Protein AF-A0A8B9UG32-F1 (afdb_monomer_lite)

pLDDT: mean 72.45, std 22.85, range [27.0, 96.69]

Radius of gyration: 19.1 Å; chains: 1; bounding box: 69×40×48 Å

Organism: NCBI:txid75864

InterPro domains:
  IPR005122 Uracil-DNA glycosylase-like [PF03167] (44-196)
  IPR036895 Uracil-DNA glycosylase-like domain superfamily [G3DSA:3.40.470.10] (39-208)
  IPR036895 Uracil-DNA glycosylase-like domain superfamily [SSF52141] (39-199)
  IPR039134 Single-strand selective monofunctional uracil DNA glycosylase [PTHR13235] (43-199)

Secondary structure (DSSP, 8-state):
-----------PPPEEEEEE-SSSSS-----------------SSTT--HHHHHHTS---------SS--TTS----SS-----HHHHHHHHHHHHH-SSHHHHHHHEEEEES----EE-TTS-EE-GGGS-HHHHHHHHHHHHHHHHHHHHHHTEEEEEEESHHHHHHHHHHHHHTT---EEEEE----TT-SGGGSSTTGGGGS---TT-GGGG-

Sequence (217 aa):
MEPKGRETEAHGEPGVLMGCMGSALWHPHGAIKLGKPRHRAPRGVPFGETRHVREWLRVRGRVEKPQNEHPKRPVLGWECRRSEVSGARFWGLIRSLCPDPRGFFRHCFVHNHCPLLFLAPSGRNLAPAELPQNQRAPLLALCDRALVRVVELLGVGLVIGVGGYAQQRARKALGAAGLPVRVESIPHPSPRSARANRGDMGDWGVWEMGGAPHFLQ

Structure (mmCIF, N/CA/C/O backbone):
data_AF-A0A8B9UG32-F1
#
_entry.id   AF-A0A8B9UG32-F1
#
loop_
_atom_site.group_PDB
_atom_site.id
_atom_site.type_symbol
_atom_site.label_atom_id
_atom_site.label_alt_id
_atom_site.label_comp_id
_atom_site.label_asym_id
_atom_site.label_entity_id
_atom_site.label_seq_id
_atom_site.pdbx_PDB_ins_code
_atom_site.Cartn_x
_atom_site.Cartn_y
_atom_site.Cartn_z
_atom_site.occupancy
_atom_site.B_iso_or_equiv
_atom_site.auth_seq_id
_atom_site.auth_comp_id
_atom_site.auth_asym_id
_atom_site.auth_atom_id
_atom_site.pdbx_PDB_model_num
ATOM 1 N N . MET A 1 1 ? -52.510 -1.144 24.686 1.00 34.91 1 MET A N 1
ATOM 2 C CA . MET A 1 1 ? -51.130 -1.609 24.937 1.00 34.91 1 MET A CA 1
ATOM 3 C C . MET A 1 1 ? -50.493 -1.867 23.590 1.00 34.91 1 MET A C 1
ATOM 5 O O . MET A 1 1 ? -50.976 -2.739 22.884 1.00 34.91 1 MET A O 1
ATOM 9 N N . GLU A 1 2 ? -49.455 -1.117 23.237 1.00 31.12 2 GLU A N 1
ATOM 10 C CA . GLU A 1 2 ? -48.636 -1.383 22.050 1.00 31.12 2 GLU A CA 1
ATOM 11 C C . GLU A 1 2 ? -47.247 -1.846 22.510 1.00 31.12 2 GLU A C 1
ATOM 13 O O . GLU A 1 2 ? -46.706 -1.270 23.462 1.00 31.12 2 GLU A O 1
ATOM 18 N N . PRO A 1 3 ? -46.648 -2.872 21.884 1.00 38.38 3 PRO A N 1
ATOM 19 C CA . PRO A 1 3 ? -45.275 -3.249 22.174 1.00 38.38 3 PRO A CA 1
ATOM 20 C C . PRO A 1 3 ? -44.326 -2.245 21.510 1.00 38.38 3 PRO A C 1
ATOM 22 O O . PRO A 1 3 ? -44.224 -2.194 20.285 1.00 38.38 3 PRO A O 1
ATOM 25 N N . LYS A 1 4 ? -43.588 -1.463 22.308 1.00 34.88 4 LYS A N 1
ATOM 26 C CA . LYS A 1 4 ? -42.466 -0.673 21.781 1.00 34.88 4 LYS A CA 1
ATOM 27 C C . LYS A 1 4 ? -41.445 -1.620 21.152 1.00 34.88 4 LYS A C 1
ATOM 29 O O . LYS A 1 4 ? -40.851 -2.438 21.857 1.00 34.88 4 LYS A O 1
ATOM 34 N N . GLY A 1 5 ? -41.225 -1.490 19.845 1.00 31.73 5 GLY A N 1
ATOM 35 C CA . GLY A 1 5 ? -40.114 -2.15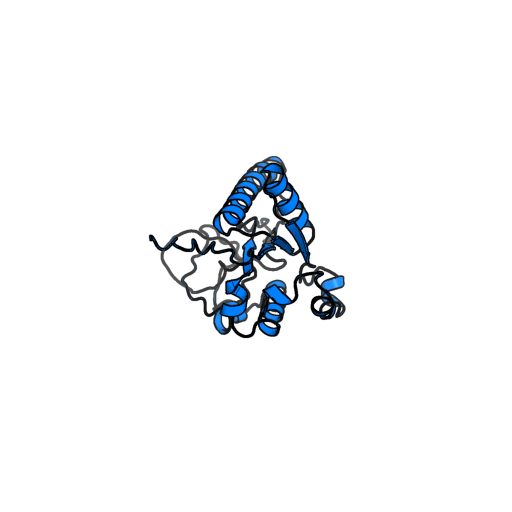4 19.176 1.00 31.73 5 GLY A CA 1
ATOM 36 C C . GLY A 1 5 ? -38.792 -1.714 19.804 1.00 31.73 5 GLY A C 1
ATOM 37 O O . GLY A 1 5 ? -38.577 -0.525 20.031 1.00 31.73 5 GLY A O 1
ATOM 38 N N . ARG A 1 6 ? -37.906 -2.670 20.100 1.00 33.62 6 ARG A N 1
ATOM 39 C CA . ARG A 1 6 ? -36.504 -2.346 20.370 1.00 33.62 6 ARG A CA 1
ATOM 40 C C . ARG A 1 6 ? -35.831 -2.071 19.036 1.00 33.62 6 ARG A C 1
ATOM 42 O O . ARG A 1 6 ? -35.598 -3.006 18.274 1.00 33.62 6 ARG A O 1
ATOM 49 N N . GLU A 1 7 ? -35.483 -0.817 18.788 1.00 31.05 7 GLU A N 1
ATOM 50 C CA . GLU A 1 7 ? -34.430 -0.503 17.830 1.00 31.05 7 GLU A CA 1
ATOM 51 C C . GLU A 1 7 ? -33.132 -1.106 18.375 1.00 31.05 7 GLU A C 1
ATOM 53 O O . GLU A 1 7 ? -32.575 -0.653 19.374 1.00 31.05 7 GLU A O 1
ATOM 58 N N . THR A 1 8 ? -32.685 -2.206 17.771 1.00 32.69 8 THR A N 1
ATOM 59 C CA . THR A 1 8 ? -31.365 -2.764 18.050 1.00 32.69 8 THR A CA 1
ATOM 60 C C . THR A 1 8 ? -30.342 -1.917 17.312 1.00 32.69 8 THR A C 1
ATOM 62 O O . THR A 1 8 ? -30.019 -2.209 16.159 1.00 32.69 8 THR A O 1
ATOM 65 N N . GLU A 1 9 ? -29.856 -0.857 17.960 1.00 31.95 9 GLU A N 1
ATOM 66 C CA . GLU A 1 9 ? -28.695 -0.118 17.470 1.00 31.95 9 GLU A CA 1
ATOM 67 C C . GLU A 1 9 ? -27.543 -1.102 17.241 1.00 31.95 9 GLU A C 1
ATOM 69 O O . GLU A 1 9 ? -27.035 -1.734 18.171 1.00 31.95 9 GLU A O 1
ATOM 74 N N . ALA A 1 10 ? -27.144 -1.256 15.980 1.00 34.69 10 ALA A N 1
ATOM 75 C CA . ALA A 1 10 ? -26.046 -2.123 15.591 1.00 34.69 10 ALA A CA 1
ATOM 76 C C . ALA A 1 10 ? -24.707 -1.424 15.870 1.00 34.69 10 ALA A C 1
ATOM 78 O O . ALA A 1 10 ? -23.974 -1.078 14.942 1.00 34.69 10 ALA A O 1
ATOM 79 N N . HIS A 1 11 ? -24.388 -1.236 17.156 1.00 38.22 11 HIS A N 1
ATOM 80 C CA . HIS A 1 11 ? -23.072 -0.811 17.649 1.00 38.22 11 HIS A CA 1
ATOM 81 C C . HIS A 1 11 ? -22.037 -1.923 17.424 1.00 38.22 11 HIS A C 1
ATOM 83 O O . HIS A 1 11 ? -21.533 -2.542 18.358 1.00 38.22 11 HIS A O 1
ATOM 89 N N . GLY A 1 12 ? -21.758 -2.222 16.155 1.00 45.34 12 GLY A N 1
ATOM 90 C CA . GLY A 1 12 ? -20.637 -3.061 15.761 1.00 45.34 12 GLY A CA 1
ATOM 91 C C . GLY A 1 12 ? -19.331 -2.358 16.114 1.00 45.34 12 GLY A C 1
ATOM 92 O O . GLY A 1 12 ? -19.184 -1.163 15.855 1.00 45.34 12 GLY A O 1
ATOM 93 N N . GLU A 1 13 ? -18.392 -3.088 16.715 1.00 53.69 13 GLU A N 1
ATOM 94 C CA . GLU A 1 13 ? -17.122 -2.501 17.140 1.00 53.69 13 GLU A CA 1
ATOM 95 C C . GLU A 1 13 ? -16.383 -1.845 15.960 1.00 53.69 13 GLU A C 1
ATOM 97 O O . GLU A 1 13 ? -16.290 -2.445 14.881 1.00 53.69 13 GLU A O 1
ATOM 102 N N . PRO A 1 14 ? -15.850 -0.622 16.142 1.00 58.31 14 PRO A N 1
ATOM 103 C CA . PRO A 1 14 ? -15.300 0.165 15.050 1.00 58.31 14 PRO A CA 1
ATOM 104 C C . PRO A 1 14 ? -14.097 -0.536 14.419 1.00 58.31 14 PRO A C 1
ATOM 106 O O . PRO A 1 14 ? -13.119 -0.859 15.094 1.00 58.31 14 PRO A O 1
ATOM 109 N N . GLY A 1 15 ? -14.156 -0.729 13.101 1.00 68.94 15 GLY A N 1
ATOM 110 C CA . GLY A 1 15 ? -13.117 -1.444 12.366 1.00 68.94 15 GLY A CA 1
ATOM 111 C C . GLY A 1 15 ? -11.745 -0.758 12.407 1.00 68.94 15 GLY A C 1
ATOM 112 O O . GLY A 1 15 ? -11.609 0.429 12.724 1.00 68.94 15 GLY A O 1
ATOM 113 N N . VAL A 1 16 ? -10.721 -1.518 12.020 1.00 77.75 16 VAL A N 1
ATOM 114 C CA . VAL A 1 16 ? -9.312 -1.111 12.008 1.00 77.75 16 VAL A CA 1
ATOM 115 C C . VAL A 1 16 ? -8.760 -1.141 10.582 1.00 77.75 16 VAL A C 1
ATOM 117 O O . VAL A 1 16 ? -8.685 -2.195 9.951 1.00 77.75 16 VAL A O 1
ATOM 120 N N . LEU A 1 17 ? -8.296 -0.003 10.067 1.00 72.19 17 LEU A N 1
ATOM 121 C CA . LEU A 1 17 ? -7.646 0.079 8.755 1.00 72.19 17 LEU A CA 1
ATOM 122 C C . LEU A 1 17 ? -6.119 0.129 8.897 1.00 72.19 17 LEU A C 1
ATOM 124 O O . LEU A 1 17 ? -5.542 1.162 9.238 1.00 72.19 17 LEU A O 1
ATOM 128 N N . MET A 1 18 ? -5.439 -0.968 8.575 1.00 68.25 18 MET A N 1
ATOM 129 C CA . MET A 1 18 ? -3.977 -1.022 8.515 1.00 68.25 18 MET A CA 1
ATOM 130 C C . MET A 1 18 ? -3.485 -0.473 7.166 1.00 68.25 18 MET A C 1
ATOM 132 O O . MET A 1 18 ? -3.623 -1.106 6.116 1.00 68.25 18 MET A O 1
ATOM 136 N N . GLY A 1 19 ? -2.920 0.733 7.184 1.00 59.28 19 GLY A N 1
ATOM 137 C CA . GLY A 1 19 ? -2.483 1.466 5.997 1.00 59.28 19 GLY A CA 1
ATOM 138 C C . GLY A 1 19 ? -0.967 1.446 5.806 1.00 59.28 19 GLY A C 1
ATOM 139 O O . GLY A 1 19 ? -0.229 1.941 6.656 1.00 59.28 19 GLY A O 1
ATOM 140 N N . CYS A 1 20 ? -0.483 0.961 4.661 1.00 47.97 20 CYS A N 1
ATOM 141 C CA . CYS A 1 20 ? 0.892 1.203 4.210 1.00 47.97 20 CYS A CA 1
ATOM 142 C C . CYS A 1 20 ? 0.945 2.388 3.234 1.00 47.97 20 CYS A C 1
ATOM 144 O O . CYS A 1 20 ? -0.037 2.722 2.564 1.00 47.97 20 CYS A O 1
ATOM 146 N N . MET A 1 21 ? 2.099 3.050 3.158 1.00 41.28 21 MET A N 1
ATOM 147 C CA . MET A 1 21 ? 2.289 4.254 2.353 1.00 41.28 21 MET A CA 1
ATOM 148 C C . MET A 1 21 ? 3.627 4.188 1.610 1.00 41.28 21 MET A C 1
ATOM 150 O O . MET A 1 21 ? 4.695 4.110 2.218 1.00 41.28 21 MET A O 1
ATOM 154 N N . GLY A 1 22 ? 3.546 4.203 0.279 1.00 39.41 22 GLY A N 1
ATOM 155 C CA . GLY A 1 22 ? 4.587 3.701 -0.609 1.00 39.41 22 GLY A CA 1
ATOM 156 C C . GLY A 1 22 ? 4.426 2.198 -0.846 1.00 39.41 22 GLY A C 1
ATOM 157 O O . GLY A 1 22 ? 3.803 1.492 -0.054 1.00 39.41 22 GLY A O 1
ATOM 158 N N . SER A 1 23 ? 4.997 1.714 -1.951 1.00 35.47 23 SER A N 1
ATOM 159 C CA . SER A 1 23 ? 5.148 0.281 -2.225 1.00 35.47 23 SER A CA 1
ATOM 160 C C . SER A 1 23 ? 5.715 -0.421 -0.989 1.00 35.47 23 SER A C 1
ATOM 162 O O . SER A 1 23 ? 6.810 -0.031 -0.561 1.00 35.47 23 SER A O 1
ATOM 164 N N . ALA A 1 24 ? 4.996 -1.419 -0.451 1.00 32.84 24 ALA A N 1
ATOM 165 C CA . ALA A 1 24 ? 5.437 -2.246 0.675 1.00 32.84 24 ALA A CA 1
ATOM 166 C C . ALA A 1 24 ? 6.927 -2.558 0.511 1.00 32.84 24 ALA A C 1
ATOM 168 O O . ALA A 1 24 ? 7.338 -3.030 -0.550 1.00 32.84 24 ALA A O 1
ATOM 169 N N . LEU A 1 25 ? 7.750 -2.131 1.478 1.00 30.61 25 LEU A N 1
ATOM 170 C CA . LEU A 1 25 ? 9.175 -1.950 1.211 1.00 30.61 25 LEU A CA 1
ATOM 171 C C . LEU A 1 25 ? 9.814 -3.240 0.693 1.00 30.61 25 LEU A C 1
ATOM 173 O O . LEU A 1 25 ? 9.949 -4.198 1.446 1.00 30.61 25 LEU A O 1
ATOM 177 N N . TRP A 1 26 ? 10.310 -3.127 -0.541 1.00 34.41 26 TRP A N 1
ATOM 178 C CA . TRP A 1 26 ? 11.058 -4.078 -1.364 1.00 34.41 26 TRP A CA 1
ATOM 179 C C . TRP A 1 26 ? 10.302 -4.674 -2.549 1.00 34.41 26 TRP A C 1
ATOM 181 O O . TRP A 1 26 ? 9.205 -5.201 -2.465 1.00 34.41 26 TRP A O 1
ATOM 191 N N . HIS A 1 27 ? 11.044 -4.678 -3.657 1.00 30.06 27 HIS A N 1
ATOM 192 C CA . HIS A 1 27 ? 10.704 -5.299 -4.926 1.00 30.06 27 HIS A CA 1
ATOM 193 C C . HIS A 1 27 ? 9.505 -4.675 -5.675 1.00 30.06 27 HIS A C 1
ATOM 195 O O . HIS A 1 27 ? 8.783 -3.840 -5.139 1.00 30.06 27 HIS A O 1
ATOM 201 N N . PRO A 1 28 ? 9.425 -4.904 -6.997 1.00 29.05 28 PRO A N 1
ATOM 202 C CA . PRO A 1 28 ? 8.651 -4.071 -7.915 1.00 29.05 28 PRO A CA 1
ATOM 203 C C . PRO A 1 28 ? 7.366 -4.795 -8.358 1.00 29.05 28 PRO A C 1
ATOM 205 O O . PRO A 1 28 ? 6.854 -5.650 -7.642 1.00 29.05 28 PRO A O 1
ATOM 208 N N . HIS A 1 29 ? 6.885 -4.512 -9.576 1.00 44.00 29 HIS A N 1
ATOM 209 C CA . HIS A 1 29 ? 5.813 -5.251 -10.258 1.00 44.00 29 HIS A CA 1
ATOM 210 C C . HIS A 1 29 ? 4.368 -4.943 -9.795 1.00 44.00 29 HIS A C 1
ATOM 212 O O . HIS A 1 29 ? 3.507 -5.821 -9.889 1.00 44.00 29 HIS A O 1
ATOM 218 N N . GLY A 1 30 ? 4.101 -3.718 -9.322 1.00 31.19 30 GLY A N 1
ATOM 219 C CA . GLY A 1 30 ? 2.765 -3.225 -8.955 1.00 31.19 30 GLY A CA 1
ATOM 220 C C . GLY A 1 30 ? 2.242 -2.156 -9.920 1.00 31.19 30 GLY A C 1
ATOM 221 O O . GLY A 1 30 ? 2.571 -0.983 -9.782 1.00 31.19 30 GLY A O 1
ATOM 222 N N . ALA A 1 31 ? 1.432 -2.563 -10.897 1.00 29.89 31 ALA A N 1
ATOM 223 C CA . ALA A 1 31 ? 0.644 -1.680 -11.758 1.00 29.89 31 ALA A CA 1
ATOM 224 C C . ALA A 1 31 ? -0.563 -2.468 -12.294 1.00 29.89 31 ALA A C 1
ATOM 226 O O . ALA A 1 31 ? -0.400 -3.615 -12.707 1.00 29.89 31 ALA A O 1
ATOM 227 N N . ILE A 1 32 ? -1.758 -1.873 -12.280 1.00 28.47 32 ILE A N 1
ATOM 228 C CA . ILE A 1 32 ? -3.015 -2.519 -12.695 1.00 28.47 32 ILE A CA 1
ATOM 229 C C . ILE A 1 32 ? -3.591 -1.755 -13.894 1.00 28.47 32 ILE A C 1
ATOM 231 O O . ILE A 1 32 ? -3.825 -0.552 -13.794 1.00 28.47 32 ILE A O 1
ATOM 235 N N . LYS A 1 33 ? -3.831 -2.443 -15.019 1.00 30.70 33 LYS A N 1
ATOM 236 C CA . LYS A 1 33 ? -4.607 -1.940 -16.168 1.00 30.70 33 LYS A CA 1
ATOM 237 C C . LYS A 1 33 ? -5.120 -3.119 -17.012 1.00 30.70 33 LYS A C 1
ATOM 239 O O . LYS A 1 33 ? -4.412 -4.113 -17.131 1.00 30.70 33 LYS A O 1
ATOM 244 N N . LEU A 1 34 ? -6.319 -2.991 -17.588 1.00 31.30 34 LEU A N 1
ATOM 245 C CA . LEU A 1 34 ? -7.009 -4.072 -18.309 1.00 31.30 34 LEU A CA 1
ATOM 246 C C . LEU A 1 34 ? -6.381 -4.402 -19.683 1.00 31.30 34 LEU A C 1
ATOM 248 O O . LEU A 1 34 ? -6.085 -3.484 -20.449 1.00 31.30 34 LEU A O 1
ATOM 252 N N . GLY A 1 35 ? -6.250 -5.694 -20.034 1.00 27.00 35 GLY A N 1
ATOM 253 C CA . GLY A 1 35 ? -5.778 -6.157 -21.356 1.00 27.00 35 GLY A CA 1
ATOM 254 C C . GLY A 1 35 ? -5.496 -7.674 -21.473 1.00 27.00 35 GLY A C 1
ATOM 255 O O . GLY A 1 35 ? -4.812 -8.255 -20.635 1.00 27.00 35 GLY A O 1
ATOM 256 N N . LYS A 1 36 ? -6.007 -8.348 -22.524 1.00 28.12 36 LYS A N 1
ATOM 257 C CA . LYS A 1 36 ? -5.906 -9.823 -22.738 1.00 28.12 36 LYS A CA 1
ATOM 258 C C . LYS A 1 36 ? -4.439 -10.346 -22.916 1.00 28.12 36 LYS A C 1
ATOM 260 O O . LYS A 1 36 ? -3.506 -9.558 -22.967 1.00 28.12 36 LYS A O 1
ATOM 265 N N . PRO A 1 37 ? -4.232 -11.683 -22.974 1.00 44.62 37 PRO A N 1
ATOM 266 C CA . PRO A 1 37 ? -3.550 -12.546 -21.989 1.00 44.62 37 PRO A CA 1
ATOM 267 C C . PRO A 1 37 ? -2.000 -12.622 -22.167 1.00 44.62 37 PRO A C 1
ATOM 269 O O . PRO A 1 37 ? -1.465 -12.029 -23.089 1.00 44.62 37 PRO A O 1
ATOM 272 N N . ARG A 1 38 ? -1.170 -13.328 -21.375 1.00 34.00 38 ARG A N 1
ATOM 273 C CA . ARG A 1 38 ? -1.311 -14.504 -20.472 1.00 34.00 38 ARG A CA 1
ATOM 274 C C . ARG A 1 38 ? -0.502 -14.302 -19.156 1.00 34.00 38 ARG A C 1
ATOM 276 O O . ARG A 1 38 ? -0.015 -13.207 -18.910 1.00 34.00 38 ARG A O 1
ATOM 283 N N . HIS A 1 39 ? -0.313 -15.383 -18.384 1.00 34.94 39 HIS A N 1
ATOM 284 C CA . HIS A 1 39 ? 0.455 -15.497 -17.122 1.00 34.94 39 HIS A CA 1
ATOM 285 C C . HIS A 1 39 ? -0.262 -14.941 -15.874 1.00 34.94 39 HIS A C 1
ATOM 287 O O . HIS A 1 39 ? -1.185 -14.134 -15.981 1.00 34.94 39 HIS A O 1
ATOM 293 N N . ARG A 1 40 ? 0.012 -15.519 -14.693 1.00 43.47 40 ARG A N 1
ATOM 294 C CA . ARG A 1 40 ? -0.935 -15.513 -13.548 1.00 43.47 40 ARG A CA 1
ATOM 295 C C . ARG A 1 40 ? -0.278 -15.017 -12.245 1.00 43.47 40 ARG A C 1
ATOM 297 O O . ARG A 1 40 ? 0.672 -15.663 -11.824 1.00 43.47 40 ARG A O 1
ATOM 304 N N . ALA A 1 41 ? -0.796 -13.993 -11.535 1.00 40.59 41 ALA A N 1
ATOM 305 C CA . ALA A 1 41 ? -0.163 -13.437 -10.309 1.00 40.59 41 ALA A CA 1
ATOM 306 C C . ALA A 1 41 ? -1.097 -12.987 -9.149 1.00 40.59 41 ALA A C 1
ATOM 308 O O . ALA A 1 41 ? -2.277 -12.746 -9.388 1.00 40.59 41 ALA A O 1
ATOM 309 N N . PRO A 1 42 ? -0.540 -12.745 -7.934 1.00 44.34 42 PRO A N 1
ATOM 310 C CA . PRO A 1 42 ? -1.147 -11.982 -6.838 1.00 44.34 42 PRO A CA 1
ATOM 311 C C . PRO A 1 42 ? -0.370 -10.684 -6.511 1.00 44.34 42 PRO A C 1
ATOM 313 O O . PRO A 1 42 ? 0.394 -10.634 -5.555 1.00 44.34 42 PRO A O 1
ATOM 316 N N . ARG A 1 43 ? -0.536 -9.600 -7.278 1.00 55.72 43 ARG A N 1
ATOM 317 C CA . ARG A 1 43 ? 0.094 -8.293 -6.946 1.00 55.72 43 ARG A CA 1
ATOM 318 C C . ARG A 1 43 ? -0.868 -7.102 -6.942 1.00 55.72 43 ARG A C 1
ATOM 320 O O . ARG A 1 43 ? -0.480 -5.975 -7.214 1.00 55.72 43 ARG A O 1
ATOM 327 N N . GLY A 1 44 ? -2.127 -7.379 -6.598 1.00 64.44 44 GLY A N 1
ATOM 328 C CA . GLY A 1 44 ? -3.126 -6.369 -6.223 1.00 64.44 44 GLY A CA 1
ATOM 329 C C . GLY A 1 44 ? -3.457 -6.340 -4.721 1.00 64.44 44 GLY A C 1
ATOM 330 O O . GLY A 1 44 ? -4.200 -5.472 -4.286 1.00 64.44 44 GLY A O 1
ATOM 331 N N . VAL A 1 45 ? -2.921 -7.276 -3.925 1.00 82.19 45 VAL A N 1
ATOM 332 C CA . VAL A 1 45 ? -3.108 -7.330 -2.462 1.00 82.19 45 VAL A CA 1
ATOM 333 C C . VAL A 1 45 ? -1.970 -6.544 -1.786 1.00 82.19 45 VAL A C 1
ATOM 335 O O . VAL A 1 45 ? -0.824 -6.771 -2.175 1.00 82.19 45 VAL A O 1
ATOM 338 N N . PRO A 1 46 ? -2.231 -5.662 -0.795 1.00 85.12 46 PRO A N 1
ATOM 339 C CA . PRO A 1 46 ? -1.259 -4.691 -0.274 1.00 85.12 46 PRO A CA 1
ATOM 340 C C . PRO A 1 46 ? 0.138 -5.229 0.069 1.00 85.12 46 PRO A C 1
ATOM 342 O O . PRO A 1 46 ? 1.103 -4.896 -0.614 1.00 85.12 46 PRO A O 1
ATOM 345 N N . PHE A 1 47 ? 0.246 -6.097 1.078 1.00 84.62 47 PHE A N 1
ATOM 346 C CA . PHE A 1 47 ? 1.490 -6.776 1.472 1.00 84.62 47 PHE A CA 1
ATOM 347 C C . PHE A 1 47 ? 1.669 -8.100 0.701 1.00 84.62 47 PHE A C 1
ATOM 349 O O . PHE A 1 47 ? 1.894 -9.154 1.286 1.00 84.62 47 PHE A O 1
ATOM 356 N N . GLY A 1 48 ? 1.440 -8.073 -0.615 1.00 86.06 48 GLY A N 1
ATOM 357 C CA . GLY A 1 48 ? 1.123 -9.232 -1.464 1.00 86.06 48 GLY A CA 1
ATOM 358 C C . GLY A 1 48 ? 2.237 -10.257 -1.717 1.00 86.06 48 GLY A C 1
ATOM 359 O O . GLY A 1 48 ? 2.604 -10.497 -2.866 1.00 86.06 48 GLY A O 1
ATOM 360 N N . GLU A 1 49 ? 2.749 -10.907 -0.673 1.00 87.25 49 GLU A N 1
ATOM 361 C CA . GLU A 1 49 ? 3.654 -12.049 -0.801 1.00 87.25 49 GLU A CA 1
ATOM 362 C C . GLU A 1 49 ? 2.914 -13.278 -1.366 1.00 87.25 49 GLU A C 1
ATOM 364 O O . GLU A 1 49 ? 1.880 -13.711 -0.852 1.00 87.25 49 GLU A O 1
ATOM 369 N N . THR A 1 50 ? 3.458 -13.840 -2.449 1.00 84.31 50 THR A N 1
ATOM 370 C CA . THR A 1 50 ? 2.822 -14.867 -3.285 1.00 84.31 50 THR A CA 1
ATOM 371 C C . THR A 1 50 ? 2.284 -16.068 -2.503 1.00 84.31 50 THR 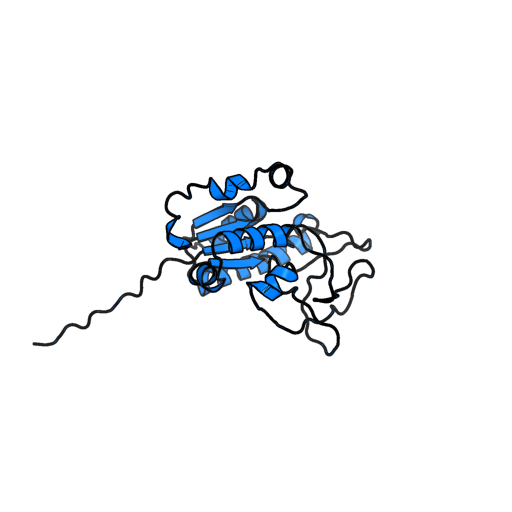A C 1
ATOM 373 O O . THR A 1 50 ? 1.185 -16.537 -2.805 1.00 84.31 50 THR A O 1
ATOM 376 N N . ARG A 1 51 ? 3.025 -16.590 -1.522 1.00 87.00 51 ARG A N 1
ATOM 377 C CA . ARG A 1 51 ? 2.633 -17.767 -0.740 1.00 87.00 51 ARG A CA 1
ATOM 378 C C . ARG A 1 51 ? 1.466 -17.452 0.193 1.00 87.00 51 ARG A C 1
ATOM 380 O O . ARG A 1 51 ? 0.446 -18.137 0.119 1.00 87.00 51 ARG A O 1
ATOM 387 N N . HIS A 1 52 ? 1.565 -16.403 1.010 1.00 90.12 52 HIS A N 1
ATOM 388 C CA . HIS A 1 52 ? 0.489 -16.015 1.931 1.00 90.12 52 HIS A CA 1
ATOM 389 C C . HIS A 1 52 ? -0.803 -15.654 1.193 1.00 90.12 52 HIS A C 1
ATOM 391 O O . HIS A 1 52 ? -1.880 -16.087 1.612 1.00 90.12 52 HIS A O 1
ATOM 397 N N . VAL A 1 53 ? -0.715 -14.957 0.052 1.00 88.38 53 VAL A N 1
ATOM 398 C CA . VAL A 1 53 ? -1.912 -14.648 -0.749 1.00 88.38 53 VAL A CA 1
ATOM 399 C C . VAL A 1 53 ? -2.549 -15.913 -1.350 1.00 88.38 53 VAL A C 1
ATOM 401 O O . VAL A 1 53 ? -3.774 -15.993 -1.439 1.00 88.38 53 VAL A O 1
ATOM 404 N N . ARG A 1 54 ? -1.751 -16.934 -1.705 1.00 86.88 54 ARG A N 1
ATOM 405 C CA . ARG A 1 54 ? -2.244 -18.208 -2.269 1.00 86.88 54 ARG A CA 1
ATOM 406 C C . ARG A 1 54 ? -2.892 -19.125 -1.239 1.00 86.88 54 ARG A C 1
ATOM 408 O O . ARG A 1 54 ? -3.945 -19.702 -1.501 1.00 86.88 54 ARG A O 1
ATOM 415 N N . GLU A 1 55 ? -2.180 -19.353 -0.141 1.00 91.81 55 GLU A N 1
ATOM 416 C CA . GLU A 1 55 ? -2.408 -20.475 0.778 1.00 91.81 55 GLU A CA 1
ATOM 417 C C . GLU A 1 55 ? -3.235 -20.059 1.994 1.00 91.81 55 GLU A C 1
ATOM 419 O O . GLU A 1 55 ? -4.089 -20.827 2.434 1.00 91.81 55 GLU A O 1
ATOM 424 N N . TRP A 1 56 ? -3.023 -18.838 2.496 1.00 93.50 56 TRP A N 1
ATOM 425 C CA . TRP A 1 56 ? -3.721 -18.325 3.672 1.00 93.50 56 TRP A CA 1
ATOM 426 C C . TRP A 1 56 ? -4.908 -17.436 3.286 1.00 93.50 56 TRP A C 1
ATOM 428 O O . TRP A 1 56 ? -6.040 -17.809 3.570 1.00 93.50 56 TRP A O 1
ATOM 438 N N . LEU A 1 57 ? -4.692 -16.347 2.532 1.00 89.62 57 LEU A N 1
ATOM 439 C CA . LEU A 1 57 ? -5.790 -15.484 2.051 1.00 89.62 57 LEU A CA 1
ATOM 440 C C . LEU A 1 57 ? -6.709 -16.176 1.028 1.00 89.62 57 LEU A C 1
ATOM 442 O O . LEU A 1 57 ? -7.822 -15.715 0.794 1.00 89.62 57 LEU A O 1
ATOM 446 N N . ARG A 1 58 ? -6.229 -17.244 0.373 1.00 91.06 58 ARG A N 1
ATOM 447 C CA . ARG A 1 58 ? -6.926 -18.020 -0.677 1.00 91.06 58 ARG A CA 1
ATOM 448 C C . ARG A 1 58 ? -7.407 -17.207 -1.891 1.00 91.06 58 ARG A C 1
ATOM 450 O O . ARG A 1 58 ? -8.110 -17.748 -2.746 1.00 91.06 58 ARG A O 1
ATOM 457 N N . VAL A 1 59 ? -6.984 -15.948 -2.019 1.00 86.44 59 VAL A N 1
ATOM 458 C CA . VAL A 1 59 ? -7.313 -15.065 -3.143 1.00 86.44 59 VAL A CA 1
ATOM 459 C C . VAL A 1 59 ? -6.773 -15.665 -4.439 1.00 86.44 59 VAL A C 1
ATOM 461 O O . VAL A 1 59 ? -5.618 -16.082 -4.528 1.00 86.44 59 VAL A O 1
ATOM 464 N N . ARG A 1 60 ? -7.607 -15.689 -5.479 1.00 79.69 60 ARG A N 1
ATOM 465 C CA . ARG A 1 60 ? -7.233 -16.115 -6.832 1.00 79.69 60 ARG A CA 1
ATOM 466 C C . ARG A 1 60 ? -7.773 -15.110 -7.835 1.00 79.69 60 ARG A C 1
ATOM 468 O O . ARG A 1 60 ? -8.852 -14.563 -7.651 1.00 79.69 60 ARG A O 1
ATOM 475 N N . GLY A 1 61 ? -7.018 -14.871 -8.899 1.00 76.12 61 GLY A N 1
ATOM 476 C CA . GLY A 1 61 ? -7.385 -13.889 -9.907 1.00 76.12 61 GLY A CA 1
ATOM 477 C C . GLY A 1 61 ? -6.435 -13.891 -11.095 1.00 76.12 61 GLY A C 1
ATOM 478 O O . GLY A 1 61 ? -5.403 -14.573 -11.102 1.00 76.12 61 GLY A O 1
ATOM 479 N N . ARG A 1 62 ? -6.813 -13.114 -12.106 1.00 73.00 62 ARG A N 1
ATOM 480 C CA . ARG A 1 62 ? -5.975 -12.785 -13.255 1.00 73.00 62 ARG A CA 1
ATOM 481 C C . ARG A 1 62 ? -5.254 -11.469 -12.968 1.00 73.00 62 ARG A C 1
ATOM 483 O O . ARG A 1 62 ? -5.851 -10.545 -12.431 1.00 73.00 62 ARG A O 1
ATOM 490 N N . VAL A 1 63 ? -3.978 -11.400 -13.330 1.00 75.94 63 VAL A N 1
ATOM 491 C CA . VAL A 1 63 ? -3.183 -10.167 -13.328 1.00 75.94 63 VAL A CA 1
ATOM 492 C C . VAL A 1 63 ? -2.659 -9.969 -14.739 1.00 75.94 63 VAL A C 1
ATOM 494 O O . VAL A 1 63 ? -2.446 -10.932 -15.474 1.00 75.94 63 VAL A O 1
ATOM 497 N N . GLU A 1 64 ? -2.517 -8.711 -15.118 1.00 75.12 64 GLU A N 1
ATOM 498 C CA . GLU A 1 64 ? -2.154 -8.266 -16.456 1.00 75.12 64 GLU A CA 1
ATOM 499 C C . GLU A 1 64 ? -0.845 -7.476 -16.378 1.00 75.12 64 GLU A C 1
ATOM 501 O O . GLU A 1 64 ? -0.458 -6.997 -15.307 1.00 75.12 64 GLU A O 1
ATOM 506 N N . LYS A 1 65 ? -0.122 -7.384 -17.496 1.00 79.06 65 LYS A N 1
ATOM 507 C CA . LYS A 1 65 ? 1.122 -6.614 -17.548 1.00 79.06 65 LYS A CA 1
ATOM 508 C C . LYS A 1 65 ? 0.826 -5.127 -17.765 1.00 79.06 65 LYS A C 1
ATOM 510 O O . LYS A 1 65 ? -0.100 -4.803 -18.509 1.00 79.06 65 LYS A O 1
ATOM 515 N N . PRO A 1 66 ? 1.620 -4.209 -17.183 1.00 82.50 66 PRO A N 1
ATOM 516 C CA . PRO A 1 66 ? 1.600 -2.818 -17.605 1.00 82.50 66 PRO A CA 1
ATOM 517 C C . PRO A 1 66 ? 2.015 -2.718 -19.076 1.00 82.50 66 PRO A C 1
ATOM 519 O O . PRO A 1 66 ? 2.876 -3.465 -19.535 1.00 82.50 66 PRO A O 1
ATOM 522 N N . GLN A 1 67 ? 1.444 -1.745 -19.786 1.00 84.44 67 GLN A N 1
ATOM 523 C CA . GLN A 1 67 ? 1.761 -1.450 -21.189 1.00 84.44 67 GLN A CA 1
ATOM 524 C C . GLN A 1 67 ? 3.271 -1.266 -21.427 1.00 84.44 67 GLN A C 1
ATOM 526 O O . GLN A 1 67 ? 3.796 -1.744 -22.425 1.00 84.44 67 GLN A O 1
ATOM 531 N N . ASN A 1 68 ? 3.960 -0.625 -20.476 1.00 84.56 68 ASN A N 1
ATOM 532 C CA . ASN A 1 68 ? 5.407 -0.441 -20.480 1.00 84.56 68 ASN A CA 1
ATOM 533 C C . ASN A 1 68 ? 6.009 -1.188 -19.280 1.00 84.56 68 ASN A C 1
ATOM 535 O O . ASN A 1 68 ? 5.867 -0.758 -18.134 1.00 84.56 68 ASN A O 1
ATOM 539 N N . GLU A 1 69 ? 6.677 -2.313 -19.536 1.00 85.88 69 GLU A N 1
ATOM 540 C CA . GLU A 1 69 ? 7.312 -3.151 -18.515 1.00 85.88 69 GLU A CA 1
ATOM 541 C C . GLU A 1 69 ? 8.839 -2.977 -18.546 1.00 85.88 69 GLU A C 1
ATOM 543 O O . GLU A 1 69 ? 9.484 -3.228 -19.561 1.00 85.88 69 GLU A O 1
ATOM 548 N N . HIS A 1 70 ? 9.448 -2.552 -17.432 1.00 86.50 70 HIS A N 1
ATOM 549 C CA . HIS A 1 70 ? 10.907 -2.382 -17.369 1.00 86.50 70 HIS A CA 1
ATOM 550 C C . HIS A 1 70 ? 11.618 -3.755 -17.300 1.00 86.50 70 HIS A C 1
ATOM 552 O O . HIS A 1 70 ? 11.264 -4.556 -16.430 1.00 86.50 70 HIS A O 1
ATOM 558 N N . PRO A 1 71 ? 12.647 -4.050 -18.126 1.00 87.81 71 PRO A N 1
ATOM 559 C CA . PRO A 1 71 ? 13.216 -5.402 -18.244 1.00 87.81 71 PRO A CA 1
ATOM 560 C C . PRO A 1 71 ? 13.778 -6.022 -16.955 1.00 87.81 71 PRO A C 1
ATOM 562 O O . PRO A 1 71 ? 13.668 -7.227 -16.748 1.00 87.81 71 PRO A O 1
ATOM 565 N N . LYS A 1 72 ? 14.332 -5.226 -16.027 1.00 85.56 72 LYS A N 1
ATOM 566 C CA . LYS A 1 72 ? 14.807 -5.737 -14.717 1.00 85.56 72 LYS A CA 1
ATOM 567 C C . LYS A 1 72 ? 13.649 -5.972 -13.729 1.00 85.56 72 LYS A C 1
ATOM 569 O O . LYS A 1 72 ? 13.881 -6.294 -12.556 1.00 85.56 72 LYS A O 1
ATOM 574 N N . ARG A 1 73 ? 12.408 -5.717 -14.159 1.00 82.94 73 ARG A N 1
ATOM 575 C CA . ARG A 1 73 ? 11.201 -5.514 -13.346 1.00 82.94 73 ARG A CA 1
ATOM 576 C C . ARG A 1 73 ? 9.919 -6.161 -13.941 1.00 82.94 73 ARG A C 1
ATOM 578 O O . ARG A 1 73 ? 8.851 -5.567 -13.785 1.00 82.94 73 ARG A O 1
ATOM 585 N N . PRO A 1 74 ? 9.948 -7.395 -14.492 1.00 84.38 74 PRO A N 1
ATOM 586 C CA . PRO A 1 74 ? 8.787 -8.008 -15.145 1.00 84.38 74 PRO A CA 1
ATOM 587 C C . PRO A 1 74 ? 7.681 -8.491 -14.192 1.00 84.38 74 PRO A C 1
ATOM 589 O O . PRO A 1 74 ? 7.959 -9.121 -13.172 1.00 84.38 74 PRO A O 1
ATOM 592 N N . VAL A 1 75 ? 6.411 -8.273 -14.535 1.00 84.00 75 VAL A N 1
ATOM 593 C CA . VAL A 1 75 ? 5.250 -8.758 -13.773 1.00 84.00 75 VAL A CA 1
ATOM 594 C C . VAL A 1 75 ? 5.011 -10.243 -14.094 1.00 84.00 75 VAL A C 1
ATOM 596 O O . VAL A 1 75 ? 4.343 -10.579 -15.063 1.00 84.00 75 VAL A O 1
ATOM 599 N N . LEU A 1 76 ? 5.597 -11.137 -13.280 1.00 81.44 76 LEU A N 1
ATOM 600 C CA . LEU A 1 76 ? 5.652 -12.595 -13.527 1.00 81.44 76 LEU A CA 1
ATOM 601 C C . LEU A 1 76 ? 4.405 -13.387 -13.070 1.00 81.44 76 LEU A C 1
ATOM 603 O O . LEU A 1 76 ? 3.508 -13.639 -13.861 1.00 81.44 76 LEU A O 1
ATOM 607 N N . GLY A 1 77 ? 4.337 -13.804 -11.794 1.00 78.31 77 GLY A N 1
ATOM 608 C CA . GLY A 1 77 ? 3.209 -14.593 -11.260 1.00 78.31 77 GLY A CA 1
ATOM 609 C C . GLY A 1 77 ? 3.043 -14.574 -9.724 1.00 78.31 77 GLY A C 1
ATOM 610 O O . GLY A 1 77 ? 3.357 -13.521 -9.188 1.00 78.31 77 GLY A O 1
ATOM 611 N N . TRP A 1 78 ? 2.579 -15.542 -8.900 1.00 73.88 78 TRP A N 1
ATOM 612 C CA . TRP A 1 78 ? 2.448 -17.027 -8.891 1.00 73.88 78 TRP A CA 1
ATOM 613 C C . TRP A 1 78 ? 3.653 -17.754 -9.484 1.00 73.88 78 TRP A C 1
ATOM 615 O O . TRP A 1 78 ? 4.478 -18.296 -8.761 1.00 73.88 78 TRP A O 1
ATOM 625 N N . GLU A 1 79 ? 3.814 -17.647 -10.797 1.00 76.69 79 GLU A N 1
ATOM 626 C CA . GLU A 1 79 ? 5.071 -17.848 -11.529 1.00 76.69 79 GLU A CA 1
ATOM 627 C C . GLU A 1 79 ? 6.225 -16.958 -10.984 1.00 76.69 79 GLU A C 1
ATOM 629 O O . GLU A 1 79 ? 7.397 -17.222 -11.242 1.00 76.69 79 GLU A O 1
ATOM 634 N N . CYS A 1 80 ? 5.928 -15.934 -10.164 1.00 78.88 80 CYS A N 1
ATOM 635 C CA . CYS A 1 80 ? 6.927 -15.194 -9.393 1.00 78.88 80 CYS A CA 1
ATOM 636 C C . CYS A 1 80 ? 7.405 -16.040 -8.209 1.00 78.88 80 CYS A C 1
ATOM 638 O O . CYS A 1 80 ? 6.761 -16.088 -7.164 1.00 78.88 80 CYS A O 1
ATOM 640 N N . ARG A 1 81 ? 8.582 -16.649 -8.366 1.00 77.38 81 ARG A N 1
ATOM 641 C CA . ARG A 1 81 ? 9.258 -17.428 -7.315 1.00 77.38 81 ARG A CA 1
ATOM 642 C C . ARG A 1 81 ? 9.934 -16.565 -6.235 1.00 77.38 81 ARG A C 1
ATOM 644 O O . ARG A 1 81 ? 10.479 -17.110 -5.284 1.00 77.38 81 ARG A O 1
ATOM 651 N N . ARG A 1 82 ? 9.938 -15.232 -6.378 1.00 76.25 82 ARG A N 1
ATOM 652 C CA . ARG A 1 82 ? 10.476 -14.311 -5.363 1.00 76.25 82 ARG A CA 1
ATOM 653 C C . ARG A 1 82 ? 9.429 -14.060 -4.279 1.00 76.25 82 ARG A C 1
ATOM 655 O O . ARG A 1 82 ? 8.320 -13.631 -4.595 1.00 76.25 82 ARG A O 1
ATOM 662 N N . SER A 1 83 ? 9.824 -14.276 -3.028 1.00 79.00 83 SER A N 1
ATOM 663 C CA . SER A 1 83 ? 9.096 -13.794 -1.854 1.00 79.00 83 SER A CA 1
ATOM 664 C C . SER A 1 83 ? 9.339 -12.292 -1.662 1.00 79.00 83 SER A C 1
ATOM 666 O O . SER A 1 83 ? 10.432 -11.789 -1.936 1.00 79.00 83 SER A O 1
ATOM 668 N N . GLU A 1 84 ? 8.314 -11.578 -1.206 1.00 79.19 84 GLU A N 1
ATOM 669 C CA . GLU A 1 84 ? 8.407 -10.194 -0.747 1.00 79.19 84 GLU A CA 1
ATOM 670 C C . GLU A 1 84 ? 8.531 -10.238 0.783 1.00 79.19 84 GLU A C 1
ATOM 672 O O . GLU A 1 84 ? 7.641 -10.735 1.468 1.00 79.19 84 GLU A O 1
ATOM 677 N N . VAL A 1 85 ? 9.671 -9.800 1.319 1.00 82.50 85 VAL A N 1
ATOM 678 C CA . VAL A 1 85 ? 10.055 -10.045 2.717 1.00 82.50 85 VAL A CA 1
ATOM 679 C C . VAL A 1 85 ? 9.221 -9.219 3.700 1.00 82.50 85 VAL A C 1
ATOM 681 O O . VAL A 1 85 ? 8.915 -9.716 4.784 1.00 82.50 85 VAL A O 1
ATOM 684 N N . SER A 1 86 ? 8.806 -8.001 3.337 1.00 81.62 86 SER A N 1
ATOM 685 C CA . SER A 1 86 ? 7.896 -7.205 4.172 1.00 81.62 86 SER A CA 1
ATOM 686 C C . SER A 1 86 ? 6.530 -7.885 4.287 1.00 81.62 86 SER A C 1
ATOM 688 O O . SER A 1 86 ? 6.002 -7.993 5.391 1.00 81.62 86 SER A O 1
ATOM 690 N N . GLY A 1 87 ? 5.985 -8.398 3.182 1.00 85.31 87 GLY A N 1
ATOM 691 C CA . GLY A 1 87 ? 4.714 -9.117 3.147 1.00 85.31 87 GLY A CA 1
ATOM 692 C C . GLY A 1 87 ? 4.762 -10.515 3.762 1.00 85.31 87 GLY A C 1
ATOM 693 O O . GLY A 1 87 ? 3.809 -10.903 4.434 1.00 85.31 87 GLY A O 1
ATOM 694 N N . ALA A 1 88 ? 5.882 -11.233 3.626 1.00 86.31 88 ALA A N 1
ATOM 695 C CA . ALA A 1 88 ? 6.130 -12.494 4.329 1.00 86.31 88 ALA A CA 1
ATOM 696 C C . ALA A 1 88 ? 6.079 -12.302 5.852 1.00 86.31 88 ALA A C 1
ATOM 698 O O . ALA A 1 88 ? 5.469 -13.099 6.558 1.00 86.31 88 ALA A O 1
ATOM 699 N N . ARG A 1 89 ? 6.707 -11.227 6.346 1.00 86.56 89 ARG A N 1
ATOM 700 C CA . ARG A 1 89 ? 6.714 -10.849 7.766 1.00 8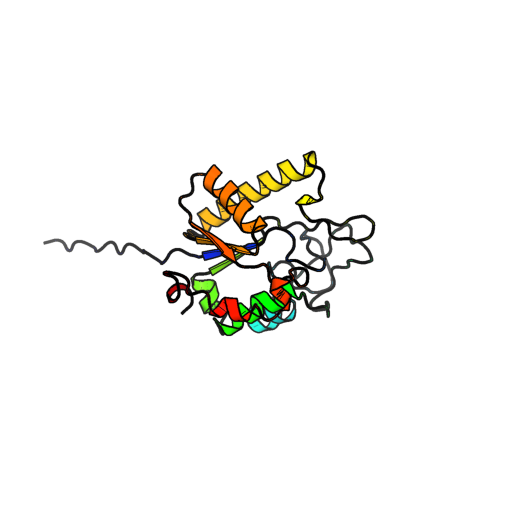6.56 89 ARG A CA 1
ATOM 701 C C . ARG A 1 89 ? 5.334 -10.368 8.228 1.00 86.56 89 ARG A C 1
ATOM 703 O O . ARG A 1 89 ? 4.855 -10.838 9.252 1.00 86.56 89 ARG A O 1
ATOM 710 N N . PHE A 1 90 ? 4.680 -9.492 7.459 1.00 87.31 90 PHE A N 1
ATOM 711 C CA . PHE A 1 90 ? 3.355 -8.950 7.784 1.00 87.31 90 PHE A CA 1
ATOM 712 C C . PHE A 1 90 ? 2.286 -10.049 7.857 1.00 87.31 90 PHE A C 1
ATOM 714 O O . PHE A 1 90 ? 1.710 -10.275 8.918 1.00 87.31 90 PHE A O 1
ATOM 721 N N . TRP A 1 91 ? 2.048 -10.790 6.768 1.00 88.69 91 TRP A N 1
ATOM 722 C CA . TRP A 1 91 ? 1.032 -11.848 6.777 1.00 88.69 91 TRP A CA 1
ATOM 723 C C . TRP A 1 91 ? 1.445 -13.071 7.594 1.00 88.69 91 TRP A C 1
ATOM 725 O O . TRP A 1 91 ? 0.563 -13.784 8.058 1.00 88.69 91 TRP A O 1
ATOM 735 N N . GLY A 1 92 ? 2.744 -13.303 7.808 1.00 91.69 92 GLY A N 1
ATOM 736 C CA . GLY A 1 92 ? 3.224 -14.315 8.748 1.00 91.69 92 GLY A CA 1
ATOM 737 C C . GLY A 1 92 ? 2.769 -14.021 10.178 1.00 91.69 92 GLY A C 1
ATOM 738 O O . GLY A 1 92 ? 2.186 -14.895 10.814 1.00 91.69 92 GLY A O 1
ATOM 739 N N . LEU A 1 93 ? 2.950 -12.776 10.638 1.00 88.06 93 LEU A N 1
ATOM 740 C CA . LEU A 1 93 ? 2.487 -12.316 11.949 1.00 88.06 93 LEU A CA 1
ATOM 741 C C . LEU A 1 93 ? 0.956 -12.347 12.065 1.00 88.06 93 LEU A C 1
ATOM 743 O O . LEU A 1 93 ? 0.425 -12.930 13.011 1.00 88.06 93 LEU A O 1
ATOM 747 N N . ILE A 1 94 ? 0.235 -11.771 11.094 1.00 89.00 94 ILE A N 1
ATOM 748 C CA . ILE A 1 94 ? -1.237 -11.772 11.120 1.00 89.00 94 ILE A CA 1
ATOM 749 C C . ILE A 1 94 ? -1.780 -13.209 11.118 1.00 89.00 94 ILE A C 1
ATOM 751 O O . ILE A 1 94 ? -2.706 -13.503 11.864 1.00 89.00 94 ILE A O 1
ATOM 755 N N . ARG A 1 95 ? -1.166 -14.135 10.371 1.00 92.44 95 ARG A N 1
ATOM 756 C CA . ARG A 1 95 ? -1.524 -15.562 10.390 1.00 92.44 95 ARG A CA 1
ATOM 757 C C . ARG A 1 95 ? -1.213 -16.259 11.721 1.00 92.44 95 ARG A C 1
ATOM 759 O O . ARG A 1 95 ? -1.919 -17.206 12.058 1.00 92.44 95 ARG A O 1
ATOM 766 N N . SER A 1 96 ? -0.167 -15.860 12.451 1.00 91.31 96 SER A N 1
ATOM 767 C CA . SER A 1 96 ? 0.121 -16.444 13.773 1.00 91.31 96 SER A CA 1
ATOM 768 C C . SER A 1 96 ? -0.835 -15.959 14.863 1.00 91.31 96 SER A C 1
ATOM 770 O O . SER A 1 96 ? -1.092 -16.711 15.795 1.00 91.31 96 SER A O 1
ATOM 772 N N . LEU A 1 97 ? -1.382 -14.745 14.729 1.00 88.12 97 LEU A N 1
ATOM 773 C CA . LEU A 1 97 ? -2.404 -14.207 15.636 1.00 88.12 97 LEU A CA 1
ATOM 774 C C . LEU A 1 97 ? -3.810 -14.702 15.257 1.00 88.12 97 LEU A C 1
ATOM 776 O O . LEU A 1 97 ? -4.569 -15.135 16.116 1.00 88.12 97 LEU A O 1
ATOM 780 N N . CYS A 1 98 ? -4.131 -14.703 13.962 1.00 89.56 98 CYS A N 1
ATOM 781 C CA . CYS A 1 98 ? -5.418 -15.119 13.411 1.00 89.56 98 CYS A CA 1
ATOM 782 C C . CYS A 1 98 ? -5.211 -16.267 12.398 1.00 89.56 98 CYS A C 1
ATOM 784 O O . CYS A 1 98 ? -5.007 -16.011 11.207 1.00 89.56 98 CYS A O 1
ATOM 786 N N . PRO A 1 99 ? -5.269 -17.549 12.812 1.00 91.44 99 PRO A N 1
ATOM 787 C CA . PRO A 1 99 ? -5.033 -18.679 11.907 1.00 91.44 99 PRO A CA 1
ATOM 788 C C . PRO A 1 99 ? -6.001 -18.750 10.714 1.00 91.44 99 PRO A C 1
ATOM 790 O O . PRO A 1 99 ? -5.603 -19.171 9.625 1.00 91.44 99 PRO A O 1
ATOM 793 N N . ASP A 1 100 ? -7.244 -18.291 10.889 1.00 92.06 100 ASP A N 1
ATOM 794 C CA . ASP A 1 100 ? -8.230 -18.085 9.823 1.00 92.06 100 ASP A CA 1
ATOM 795 C C . ASP A 1 100 ? -8.254 -16.599 9.406 1.00 92.06 100 ASP A C 1
ATOM 797 O O . ASP A 1 100 ? -8.513 -15.742 10.258 1.00 92.06 100 ASP A O 1
ATOM 801 N N . PRO A 1 101 ? -8.050 -16.252 8.116 1.00 90.75 101 PRO A N 1
ATOM 802 C CA . PRO A 1 101 ? -8.151 -14.864 7.662 1.00 90.75 101 PRO A CA 1
ATOM 803 C C . PRO A 1 101 ? -9.526 -14.240 7.933 1.00 90.75 101 PRO A C 1
ATOM 805 O O . PRO A 1 101 ? -9.610 -13.024 8.072 1.00 90.75 101 PRO A O 1
ATOM 808 N N . ARG A 1 102 ? -10.601 -15.031 8.043 1.00 92.19 102 ARG A N 1
ATOM 809 C CA . ARG A 1 102 ? -11.953 -14.527 8.337 1.00 92.19 102 ARG A CA 1
ATOM 810 C C . ARG A 1 102 ? -12.079 -13.936 9.742 1.00 92.19 102 ARG A C 1
ATOM 812 O O . ARG A 1 102 ? -12.944 -13.093 9.934 1.00 92.19 102 ARG A O 1
ATOM 819 N N . GLY A 1 103 ? -11.232 -14.346 10.692 1.00 90.00 103 GLY A N 1
ATOM 820 C CA . GLY A 1 103 ? -11.135 -13.692 12.001 1.00 90.00 103 GLY A CA 1
ATOM 821 C C . GLY A 1 103 ? -10.578 -12.279 11.848 1.00 90.00 103 GLY A C 1
ATOM 822 O O . GLY A 1 103 ? -11.253 -11.306 12.163 1.00 90.00 103 GLY A O 1
ATOM 823 N N . PHE A 1 104 ? -9.404 -12.160 11.221 1.00 87.75 104 PHE A N 1
ATOM 824 C CA . PHE A 1 104 ? -8.775 -10.868 10.941 1.00 87.75 104 PHE A CA 1
ATOM 825 C C . PHE A 1 104 ? -9.688 -9.928 10.130 1.00 87.75 104 PHE A C 1
ATOM 827 O O . PHE A 1 104 ? -9.946 -8.808 10.560 1.00 87.75 104 PHE A O 1
ATOM 834 N N . PHE A 1 105 ? -10.246 -10.378 9.000 1.00 89.38 105 PHE A N 1
ATOM 835 C CA . PHE A 1 105 ? -11.106 -9.541 8.145 1.00 89.38 105 PHE A CA 1
ATOM 836 C C . PHE A 1 105 ? -12.523 -9.289 8.688 1.00 89.38 105 PHE A C 1
ATOM 838 O O . PHE A 1 105 ? -13.304 -8.614 8.020 1.00 89.38 105 PHE A O 1
ATOM 845 N N . ARG A 1 106 ? -12.865 -9.786 9.886 1.00 88.81 106 ARG A N 1
ATOM 846 C CA . ARG A 1 106 ? -14.098 -9.400 10.592 1.00 88.81 106 ARG A CA 1
ATOM 847 C C . ARG A 1 106 ? -14.032 -7.948 11.075 1.00 88.81 106 ARG A C 1
ATOM 849 O O . ARG A 1 106 ? -15.025 -7.239 10.965 1.00 88.81 106 ARG A O 1
ATOM 856 N N . HIS A 1 107 ? -12.866 -7.523 11.570 1.00 85.44 107 HIS A N 1
ATOM 857 C CA . HIS A 1 107 ? -12.655 -6.192 12.156 1.00 85.44 107 HIS A CA 1
ATOM 858 C C . HIS A 1 107 ? -11.527 -5.397 11.482 1.00 85.44 107 HIS A C 1
ATOM 860 O O . HIS A 1 107 ? -11.526 -4.171 11.550 1.00 85.44 107 HIS A O 1
ATOM 866 N N . CYS A 1 108 ? -10.570 -6.050 10.816 1.00 89.38 108 CYS A N 1
ATOM 867 C CA . CYS A 1 108 ? -9.422 -5.396 10.188 1.00 89.38 108 CYS A CA 1
ATOM 868 C C . CYS A 1 108 ? -9.500 -5.380 8.654 1.00 89.38 108 CYS A C 1
ATOM 870 O O . CYS A 1 108 ? -9.849 -6.368 8.012 1.00 89.38 108 CYS A O 1
ATOM 872 N N . PHE A 1 109 ? -9.051 -4.287 8.040 1.00 89.56 109 PHE A N 1
ATOM 873 C CA . PHE A 1 109 ? -8.792 -4.203 6.602 1.00 89.56 109 PHE A CA 1
ATOM 874 C C . PHE A 1 109 ? -7.374 -3.685 6.336 1.00 89.56 109 PHE A C 1
ATOM 876 O O . PHE A 1 109 ? -6.786 -3.002 7.172 1.00 89.56 109 PHE A O 1
ATOM 883 N N . VAL A 1 110 ? -6.802 -4.000 5.169 1.00 90.44 110 VAL A N 1
ATOM 884 C CA . VAL A 1 110 ? -5.437 -3.581 4.799 1.00 90.44 110 VAL A CA 1
ATOM 885 C C . VAL A 1 110 ? -5.471 -2.815 3.485 1.00 90.44 110 VAL A C 1
ATOM 887 O O . VAL A 1 110 ? -6.094 -3.260 2.521 1.00 90.44 110 VAL A O 1
ATOM 890 N N . HIS A 1 111 ? -4.784 -1.674 3.421 1.00 86.81 111 HIS A N 1
ATOM 891 C CA . HIS A 1 111 ? -4.812 -0.782 2.261 1.00 86.81 111 HIS A CA 1
ATOM 892 C C . HIS A 1 111 ? -3.450 -0.120 1.992 1.00 86.81 111 HIS A C 1
ATOM 894 O O . HIS A 1 111 ? -2.653 0.094 2.905 1.00 86.81 111 HIS A O 1
ATOM 900 N N . ASN A 1 112 ? -3.190 0.236 0.730 1.00 84.56 112 ASN A N 1
ATOM 901 C CA . ASN A 1 112 ? -2.036 1.042 0.324 1.00 84.56 112 ASN A CA 1
ATOM 902 C C . ASN A 1 112 ? -2.532 2.435 -0.076 1.00 84.56 112 ASN A C 1
ATOM 904 O O . ASN A 1 112 ? -3.217 2.550 -1.088 1.00 84.56 112 ASN A O 1
ATOM 908 N N . HIS A 1 113 ? -2.148 3.483 0.664 1.00 85.81 113 HIS A N 1
ATOM 909 C CA . HIS A 1 113 ? -2.555 4.875 0.384 1.00 85.81 113 HIS A CA 1
ATOM 910 C C . HIS A 1 113 ? -2.234 5.297 -1.056 1.00 85.81 113 HIS A C 1
ATOM 912 O O . HIS A 1 113 ? -3.071 5.877 -1.737 1.00 85.81 113 HIS A O 1
ATOM 918 N N . CYS A 1 114 ? -1.041 4.945 -1.544 1.00 84.19 114 CYS A N 1
ATOM 919 C CA . CYS A 1 114 ? -0.666 5.110 -2.943 1.00 84.19 114 CYS A CA 1
ATOM 920 C C . CYS A 1 114 ? -0.583 3.732 -3.628 1.00 84.19 114 CYS A C 1
ATOM 922 O O . CYS A 1 114 ? 0.300 2.947 -3.272 1.00 84.19 114 CYS A O 1
ATOM 924 N N . PRO A 1 115 ? -1.448 3.425 -4.615 1.00 82.50 115 PRO A N 1
ATOM 925 C CA . PRO A 1 115 ? -1.453 2.136 -5.313 1.00 82.50 115 PRO A CA 1
ATOM 926 C C . PRO A 1 115 ? -0.429 2.047 -6.462 1.00 82.50 115 PRO A C 1
ATOM 928 O O . PRO A 1 115 ? -0.368 1.027 -7.147 1.00 82.50 115 PRO A O 1
ATOM 931 N N . LEU A 1 116 ? 0.349 3.107 -6.714 1.00 85.38 116 LEU A N 1
ATOM 932 C CA . LEU A 1 116 ? 1.265 3.207 -7.852 1.00 85.38 116 LEU A CA 1
ATOM 933 C C . LEU A 1 116 ? 2.719 2.907 -7.466 1.00 85.38 116 LEU A C 1
ATOM 935 O O . LEU A 1 116 ? 3.236 3.412 -6.468 1.00 85.38 116 LEU A O 1
ATOM 939 N N . LEU A 1 117 ? 3.398 2.132 -8.314 1.00 82.12 117 LEU A N 1
ATOM 940 C CA . LEU A 1 117 ? 4.840 1.903 -8.264 1.00 82.12 117 LEU A CA 1
ATOM 941 C C . LEU A 1 117 ? 5.564 2.829 -9.249 1.00 82.12 117 LEU A C 1
ATOM 943 O O . LEU A 1 117 ? 5.212 2.877 -10.427 1.00 82.12 117 LEU A O 1
ATOM 947 N N . PHE A 1 118 ? 6.629 3.489 -8.796 1.00 85.81 118 PHE A N 1
ATOM 948 C CA . PHE A 1 118 ? 7.453 4.365 -9.629 1.00 85.81 118 PHE A CA 1
ATOM 949 C C . PHE A 1 118 ? 8.851 3.768 -9.808 1.00 85.81 118 PHE A C 1
ATOM 951 O O . PHE A 1 118 ? 9.466 3.285 -8.857 1.00 85.81 118 PHE A O 1
ATOM 958 N N . LEU A 1 119 ? 9.364 3.784 -11.039 1.00 86.75 119 LEU A N 1
ATOM 959 C CA . LEU A 1 119 ? 10.651 3.189 -11.400 1.00 86.75 119 LEU A CA 1
ATOM 960 C C . LEU A 1 119 ? 11.514 4.209 -12.145 1.00 86.75 119 LEU A C 1
ATOM 962 O O . LEU A 1 119 ? 11.071 4.809 -13.119 1.00 86.75 119 LEU A O 1
ATOM 966 N N . ALA A 1 120 ? 12.767 4.359 -11.721 1.00 88.69 120 ALA A N 1
ATOM 967 C CA . ALA A 1 120 ? 13.782 5.082 -12.481 1.00 88.69 120 ALA A CA 1
ATOM 968 C C . ALA A 1 120 ? 14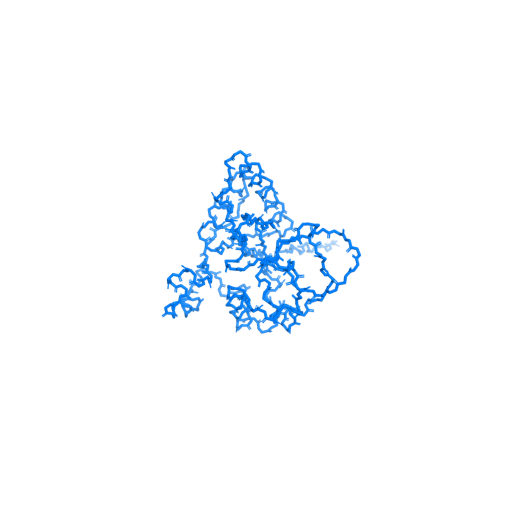.189 4.285 -13.745 1.00 88.69 120 ALA A C 1
ATOM 970 O O . ALA A 1 120 ? 14.044 3.057 -13.748 1.00 88.69 120 ALA A O 1
ATOM 971 N N . PRO A 1 121 ? 14.806 4.906 -14.773 1.00 92.19 121 PRO A N 1
ATOM 972 C CA . PRO A 1 121 ? 15.273 4.206 -15.983 1.00 92.19 121 PRO A CA 1
ATOM 973 C C . PRO A 1 121 ? 16.243 3.037 -15.723 1.00 92.19 121 PRO A C 1
ATOM 975 O O . PRO A 1 121 ? 16.287 2.064 -16.474 1.00 92.19 121 PRO A O 1
ATOM 978 N N . SER A 1 122 ? 16.973 3.061 -14.603 1.00 91.56 122 SER A N 1
ATOM 979 C CA . SER A 1 122 ? 17.832 1.955 -14.145 1.00 91.56 122 SER A CA 1
ATOM 980 C C . SER A 1 122 ? 17.063 0.727 -13.630 1.00 91.56 122 SER A C 1
ATOM 982 O O . SER A 1 122 ? 17.662 -0.328 -13.396 1.00 91.56 122 SER A O 1
ATOM 984 N N . GLY A 1 123 ? 15.749 0.858 -13.431 1.00 84.75 123 GLY A N 1
ATOM 985 C CA . GLY A 1 123 ? 14.881 -0.070 -12.711 1.00 84.75 123 GLY A CA 1
ATOM 986 C C . GLY A 1 123 ? 14.895 0.139 -11.193 1.00 84.75 123 GLY A C 1
ATOM 987 O O . GLY A 1 123 ? 14.323 -0.671 -10.464 1.00 84.75 123 GLY A O 1
ATOM 988 N N . ARG A 1 124 ? 15.565 1.162 -10.652 1.00 85.75 124 ARG A N 1
ATOM 989 C CA . ARG A 1 124 ? 15.507 1.443 -9.207 1.00 85.75 124 ARG A CA 1
ATOM 990 C C . ARG A 1 124 ? 14.085 1.870 -8.816 1.00 85.75 124 ARG A C 1
ATOM 992 O O . ARG A 1 124 ? 13.483 2.669 -9.523 1.00 85.75 124 ARG A O 1
ATOM 999 N N . ASN A 1 125 ? 13.564 1.350 -7.702 1.00 79.44 125 ASN A N 1
ATOM 1000 C CA . ASN A 1 125 ? 12.304 1.843 -7.139 1.00 79.44 125 ASN A CA 1
ATOM 1001 C C . ASN A 1 125 ? 12.464 3.303 -6.708 1.00 79.44 125 ASN A C 1
ATOM 1003 O O . ASN A 1 125 ? 13.500 3.633 -6.124 1.00 79.44 125 ASN A O 1
ATOM 1007 N N . LEU A 1 126 ? 11.449 4.121 -6.968 1.00 81.62 126 LEU A N 1
ATOM 1008 C CA . LEU A 1 126 ? 11.327 5.488 -6.476 1.00 81.62 126 LEU A CA 1
ATOM 1009 C C . LEU A 1 126 ? 10.211 5.523 -5.430 1.00 81.62 126 LEU A C 1
ATOM 1011 O O . LEU A 1 126 ? 9.060 5.199 -5.727 1.00 81.62 126 LEU A O 1
ATOM 1015 N N . ALA A 1 127 ? 10.537 5.900 -4.196 1.00 77.31 127 ALA A N 1
ATOM 1016 C CA . ALA A 1 127 ? 9.515 6.197 -3.196 1.00 77.31 127 ALA A CA 1
ATOM 1017 C C . ALA A 1 127 ? 8.728 7.463 -3.602 1.00 77.31 127 ALA A C 1
ATOM 1019 O O . ALA A 1 127 ? 9.295 8.330 -4.267 1.00 77.31 127 ALA A O 1
ATOM 1020 N N . PRO A 1 128 ? 7.473 7.660 -3.146 1.00 75.88 128 PRO A N 1
ATOM 1021 C CA . PRO A 1 128 ? 6.726 8.894 -3.418 1.00 75.88 128 PRO A CA 1
ATOM 1022 C C . PRO A 1 128 ? 7.474 10.171 -3.003 1.00 75.88 128 PRO A C 1
ATOM 1024 O O . PRO A 1 128 ? 7.300 11.213 -3.622 1.00 75.88 128 PRO A O 1
ATOM 1027 N N . ALA A 1 129 ? 8.345 10.087 -1.990 1.00 78.31 129 ALA A N 1
ATOM 1028 C CA . ALA A 1 129 ? 9.219 11.177 -1.562 1.00 78.31 129 ALA A CA 1
ATOM 1029 C C . ALA A 1 129 ? 10.287 11.575 -2.604 1.00 78.31 129 ALA A C 1
ATOM 1031 O O . ALA A 1 129 ? 10.691 12.732 -2.616 1.00 78.31 129 ALA A O 1
ATOM 1032 N N . GLU A 1 130 ? 10.710 10.666 -3.485 1.00 83.31 130 GLU A N 1
ATOM 1033 C CA . GLU A 1 130 ? 11.718 10.911 -4.532 1.00 83.31 130 GLU A CA 1
ATOM 1034 C C . GLU A 1 130 ? 11.128 11.529 -5.812 1.00 83.31 130 GLU A C 1
ATOM 1036 O O . GLU A 1 130 ? 11.870 11.873 -6.730 1.00 83.31 130 GLU A O 1
ATOM 1041 N N . LEU A 1 131 ? 9.800 11.655 -5.900 1.00 88.00 131 LEU A N 1
ATOM 1042 C CA . LEU A 1 131 ? 9.135 12.250 -7.057 1.00 88.00 131 LEU A CA 1
ATOM 1043 C C . LEU A 1 131 ? 9.272 13.786 -7.055 1.00 88.00 131 LEU A C 1
ATOM 1045 O O . LEU A 1 131 ? 9.172 14.399 -5.985 1.00 88.00 131 LEU A O 1
ATOM 1049 N N . PRO A 1 132 ? 9.417 14.429 -8.234 1.00 92.81 132 PRO A N 1
ATOM 1050 C CA . PRO A 1 132 ? 9.399 15.886 -8.369 1.00 92.81 132 PRO A CA 1
ATOM 1051 C C . PRO A 1 132 ? 8.179 16.513 -7.684 1.00 92.81 132 PRO A C 1
ATOM 1053 O O . PRO A 1 132 ? 7.064 16.009 -7.814 1.00 92.81 132 PRO A O 1
ATOM 1056 N N . GLN A 1 133 ? 8.366 17.621 -6.960 1.00 93.00 133 GLN A N 1
ATOM 1057 C CA . GLN A 1 133 ? 7.330 18.194 -6.085 1.00 93.00 133 GLN A CA 1
ATOM 1058 C C . GLN A 1 133 ? 6.015 18.520 -6.820 1.00 93.00 133 GLN A C 1
ATOM 1060 O O . GLN A 1 133 ? 4.937 18.301 -6.266 1.00 93.00 133 GLN A O 1
ATOM 1065 N N . ASN A 1 134 ? 6.099 18.978 -8.072 1.00 94.69 134 ASN A N 1
ATOM 1066 C CA . ASN A 1 134 ? 4.954 19.272 -8.941 1.00 94.69 134 ASN A CA 1
ATOM 1067 C C . ASN A 1 134 ? 4.150 18.025 -9.363 1.00 94.69 134 ASN A C 1
ATOM 1069 O O . ASN A 1 134 ? 2.960 18.142 -9.630 1.00 94.69 134 ASN A O 1
ATOM 1073 N N . GLN A 1 135 ? 4.761 16.837 -9.386 1.00 92.44 135 GLN A N 1
ATOM 1074 C CA . GLN A 1 135 ? 4.076 15.555 -9.614 1.00 92.44 135 GLN A CA 1
ATOM 1075 C C . GLN A 1 135 ? 3.619 14.927 -8.288 1.00 92.44 135 GLN A C 1
ATOM 1077 O O . GLN A 1 135 ? 2.511 14.403 -8.172 1.00 92.44 135 GLN A O 1
ATOM 1082 N N . ARG A 1 136 ? 4.471 15.025 -7.262 1.00 91.75 136 ARG A N 1
ATOM 1083 C CA . ARG A 1 136 ? 4.273 14.480 -5.916 1.00 91.75 136 ARG A CA 1
ATOM 1084 C C . ARG A 1 136 ? 3.051 15.083 -5.225 1.00 91.75 136 ARG A C 1
ATOM 1086 O O . ARG A 1 136 ? 2.249 14.338 -4.673 1.00 91.75 136 ARG A O 1
ATOM 1093 N N . ALA A 1 137 ? 2.884 16.405 -5.261 1.00 93.12 137 ALA A N 1
ATOM 1094 C CA . ALA A 1 137 ? 1.773 17.086 -4.595 1.00 93.12 137 ALA A CA 1
ATOM 1095 C C . ALA A 1 137 ? 0.372 16.660 -5.104 1.00 93.12 137 ALA A C 1
ATOM 1097 O O . ALA A 1 137 ? -0.421 16.209 -4.273 1.00 93.12 137 ALA A O 1
ATOM 1098 N N . PRO A 1 138 ? 0.043 16.725 -6.414 1.00 95.50 138 PRO A N 1
ATOM 1099 C CA . PRO A 1 138 ? -1.280 16.326 -6.906 1.00 95.50 138 PRO A CA 1
ATOM 1100 C C . PRO A 1 138 ? -1.544 14.819 -6.775 1.00 95.50 138 PRO A C 1
ATOM 1102 O O . PRO A 1 138 ? -2.660 14.436 -6.423 1.00 95.50 138 PRO A O 1
ATOM 1105 N N . LEU A 1 139 ? -0.528 13.966 -6.975 1.00 91.81 139 LEU A N 1
ATOM 1106 C CA . LEU A 1 139 ? -0.623 12.525 -6.703 1.00 91.81 139 LEU A CA 1
ATOM 1107 C C . LEU A 1 139 ? -1.031 12.268 -5.248 1.00 91.81 139 LEU A C 1
ATOM 1109 O O . LEU A 1 139 ? -1.987 11.547 -4.978 1.00 91.81 139 LEU A O 1
ATOM 1113 N N . LEU A 1 140 ? -0.315 12.879 -4.303 1.00 90.94 140 LEU A N 1
ATOM 1114 C CA . LEU A 1 140 ? -0.565 12.682 -2.881 1.00 90.94 140 LEU A CA 1
ATOM 1115 C C . LEU A 1 140 ? -1.932 13.231 -2.444 1.00 90.94 140 LEU A C 1
ATOM 1117 O O . LEU A 1 140 ? -2.572 12.605 -1.605 1.00 90.94 140 LEU A O 1
ATOM 1121 N N . ALA A 1 141 ? -2.412 14.325 -3.042 1.00 94.94 141 ALA A N 1
ATOM 1122 C CA . ALA A 1 141 ? -3.753 14.859 -2.791 1.00 94.94 141 ALA A CA 1
ATOM 1123 C C . ALA A 1 141 ? -4.880 13.957 -3.340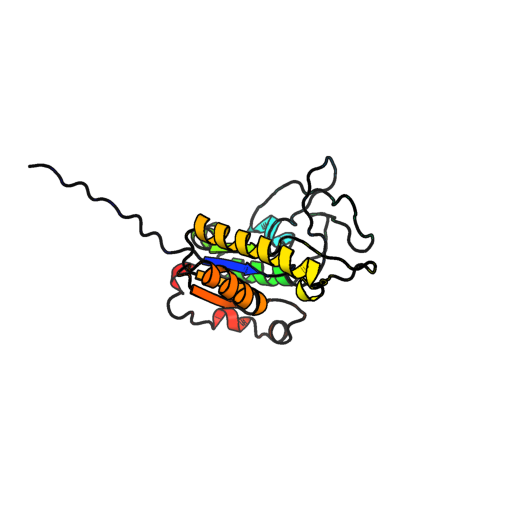 1.00 94.94 141 ALA A C 1
ATOM 1125 O O . ALA A 1 141 ? -5.938 13.847 -2.721 1.00 94.94 141 ALA A O 1
ATOM 1126 N N . LEU A 1 142 ? -4.667 13.282 -4.477 1.00 95.81 142 LEU A N 1
ATOM 1127 C CA . LEU A 1 142 ? -5.589 12.254 -4.980 1.00 95.81 142 LEU A CA 1
ATOM 1128 C C . LEU A 1 142 ? -5.663 11.059 -4.021 1.00 95.81 142 LEU A C 1
ATOM 1130 O O . LEU A 1 142 ?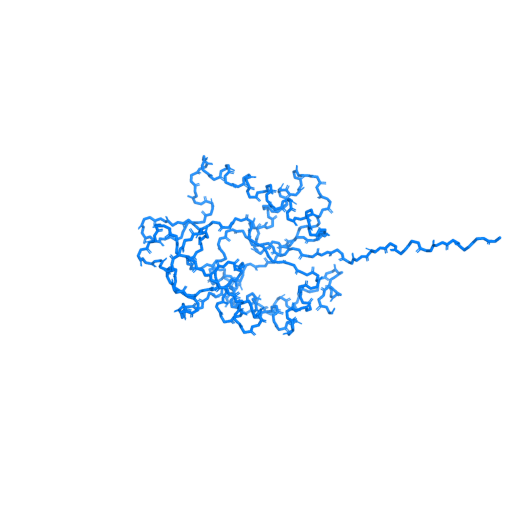 -6.759 10.620 -3.675 1.00 95.81 142 LEU A O 1
ATOM 1134 N N . CYS A 1 143 ? -4.510 10.579 -3.557 1.00 91.12 143 CYS A N 1
ATOM 1135 C CA . CYS A 1 143 ? -4.417 9.467 -2.616 1.00 91.12 143 CYS A CA 1
ATOM 1136 C C . CYS A 1 143 ? -4.980 9.810 -1.219 1.00 91.12 143 CYS A C 1
ATOM 1138 O O . CYS A 1 143 ? -5.621 8.965 -0.601 1.00 91.12 143 CYS A O 1
ATOM 1140 N N . ASP A 1 144 ? -4.834 11.054 -0.741 1.00 94.94 144 ASP A N 1
ATOM 1141 C CA . ASP A 1 144 ? -5.478 11.519 0.502 1.00 94.94 144 ASP A CA 1
ATOM 1142 C C . ASP A 1 144 ? -7.006 11.437 0.408 1.00 94.94 144 ASP A C 1
ATOM 1144 O O . ASP A 1 144 ? -7.644 10.861 1.286 1.00 94.94 144 ASP A O 1
ATOM 1148 N N . ARG A 1 145 ? -7.597 11.940 -0.688 1.00 96.69 145 ARG A N 1
ATOM 1149 C CA . ARG A 1 145 ? -9.050 11.844 -0.922 1.00 96.69 145 ARG A CA 1
ATOM 1150 C C . ARG A 1 145 ? -9.535 10.401 -1.075 1.00 96.69 145 ARG A C 1
ATOM 1152 O O . ARG A 1 145 ? -10.677 10.111 -0.731 1.00 96.69 145 ARG A O 1
ATOM 1159 N N . ALA A 1 146 ? -8.694 9.504 -1.591 1.00 94.00 146 ALA A N 1
ATOM 1160 C CA . ALA A 1 146 ? -9.003 8.078 -1.644 1.00 94.00 146 ALA A CA 1
ATOM 1161 C C . ALA A 1 146 ? -9.001 7.447 -0.241 1.00 94.00 146 ALA A C 1
ATOM 1163 O O . ALA A 1 146 ? -9.941 6.729 0.086 1.00 94.00 146 ALA A O 1
ATOM 1164 N N . LEU A 1 147 ? -8.010 7.758 0.606 1.00 93.06 147 LEU A N 1
ATOM 1165 C CA . LEU A 1 147 ? -7.957 7.261 1.986 1.00 93.06 147 LEU A CA 1
ATOM 1166 C C . LEU A 1 147 ? -9.156 7.739 2.818 1.00 93.06 147 LEU A C 1
ATOM 1168 O O . LEU A 1 147 ? -9.747 6.921 3.513 1.00 93.06 147 LEU A O 1
ATOM 1172 N N . VAL A 1 148 ? -9.523 9.022 2.726 1.00 95.81 148 VAL A N 1
ATOM 1173 C CA . VAL A 1 148 ? -10.707 9.589 3.406 1.00 95.81 148 VAL A CA 1
ATOM 1174 C C . VAL A 1 148 ? -11.956 8.770 3.062 1.00 95.81 148 VAL A C 1
ATOM 1176 O O . VAL A 1 148 ? -12.568 8.196 3.956 1.00 95.81 148 VAL A O 1
ATOM 1179 N N . ARG A 1 149 ? -12.230 8.568 1.766 1.00 95.81 149 ARG A N 1
ATOM 1180 C CA . ARG A 1 149 ? -13.365 7.756 1.293 1.00 95.81 149 ARG A CA 1
ATOM 1181 C C . ARG A 1 149 ? -13.315 6.299 1.736 1.00 95.81 149 ARG A C 1
ATOM 1183 O O . ARG A 1 149 ? -14.354 5.718 2.018 1.00 95.81 149 ARG A O 1
ATOM 1190 N N . VAL A 1 150 ? -12.133 5.685 1.785 1.00 91.50 150 VAL A N 1
ATOM 1191 C CA . VAL A 1 150 ? -11.976 4.304 2.274 1.00 91.50 150 VAL A CA 1
ATOM 1192 C C . VAL A 1 150 ? -12.252 4.217 3.778 1.00 91.50 150 VAL A C 1
ATOM 1194 O O . VAL A 1 150 ? -12.839 3.236 4.218 1.00 91.50 150 VAL A O 1
ATOM 1197 N N . VAL A 1 151 ? -11.878 5.233 4.558 1.00 91.12 151 VAL A N 1
ATOM 1198 C CA . VAL A 1 151 ? -12.181 5.305 5.996 1.00 91.12 151 VAL A CA 1
ATOM 1199 C C . VAL A 1 151 ? -13.679 5.507 6.239 1.00 91.12 151 VAL A C 1
ATOM 1201 O O . VAL A 1 151 ? -14.255 4.778 7.043 1.00 91.12 151 VAL A O 1
ATOM 1204 N N . GLU A 1 152 ? -14.316 6.416 5.496 1.00 93.25 152 GLU A N 1
ATOM 1205 C CA . GLU A 1 152 ? -15.768 6.659 5.533 1.00 93.25 152 GLU A CA 1
ATOM 1206 C C . GLU A 1 152 ? -16.566 5.395 5.165 1.00 93.25 152 GLU A C 1
ATOM 1208 O O . GLU A 1 152 ? -17.435 4.968 5.920 1.00 93.25 152 GLU A O 1
ATOM 1213 N N . LEU A 1 153 ? -16.234 4.748 4.039 1.00 93.88 153 LEU A N 1
ATOM 1214 C CA . LEU A 1 153 ? -16.937 3.557 3.535 1.00 93.88 153 LEU A CA 1
ATOM 1215 C C . LEU A 1 153 ? -16.763 2.302 4.404 1.00 93.88 153 LEU A C 1
ATOM 1217 O O . LEU A 1 153 ? -17.574 1.385 4.299 1.00 93.88 153 LEU A O 1
ATOM 1221 N N . LEU A 1 154 ? -15.702 2.230 5.213 1.00 88.12 154 LEU A N 1
ATOM 1222 C CA . LEU A 1 154 ? -15.435 1.100 6.112 1.00 88.12 154 LEU A CA 1
ATOM 1223 C C . LEU A 1 154 ? -15.850 1.369 7.570 1.00 88.12 154 LEU A C 1
ATOM 1225 O O . LEU A 1 154 ? -15.740 0.459 8.388 1.00 88.12 154 LEU A O 1
ATOM 1229 N N . GLY A 1 155 ? -16.285 2.588 7.917 1.00 87.88 155 GLY A N 1
ATOM 1230 C CA . GLY A 1 155 ? -16.700 2.941 9.282 1.00 87.88 155 GLY A CA 1
ATOM 1231 C C . GLY A 1 155 ? -15.606 2.761 10.346 1.00 87.88 155 GLY A C 1
ATOM 1232 O O . GLY A 1 155 ? -15.905 2.425 11.490 1.00 87.88 155 GLY A O 1
ATOM 1233 N N . VAL A 1 156 ? -14.328 2.915 9.979 1.00 86.06 156 VAL A N 1
ATOM 1234 C CA . VAL A 1 156 ? -13.203 2.578 10.873 1.00 86.06 156 VAL A CA 1
ATOM 1235 C C . VAL A 1 156 ? -12.931 3.672 11.905 1.00 86.06 156 VAL A C 1
ATOM 1237 O O . VAL A 1 156 ? -12.700 4.830 11.560 1.00 86.06 156 VAL A O 1
ATOM 1240 N N . GLY A 1 157 ? -12.885 3.290 13.183 1.00 84.62 157 GLY A N 1
ATOM 1241 C CA . GLY A 1 157 ? -12.513 4.189 14.284 1.00 84.62 157 GLY A CA 1
ATOM 1242 C C . GLY A 1 157 ? -11.002 4.284 14.510 1.00 84.62 157 GLY A C 1
ATOM 1243 O O . GLY A 1 157 ? -10.535 5.230 15.149 1.00 84.62 157 GLY A O 1
ATOM 1244 N N . LEU A 1 158 ? -10.225 3.338 13.965 1.00 89.88 158 LEU A N 1
ATOM 1245 C CA . LEU A 1 158 ? -8.769 3.282 14.090 1.00 89.88 158 LEU A CA 1
ATOM 1246 C C . LEU A 1 158 ? -8.089 3.054 12.731 1.00 89.88 158 LEU A C 1
ATOM 1248 O O . LEU A 1 158 ? -8.402 2.117 12.000 1.00 89.88 158 LEU A O 1
ATOM 1252 N N . VAL A 1 159 ? -7.082 3.869 12.426 1.00 92.25 159 VAL A N 1
ATOM 1253 C CA . VAL A 1 159 ? -6.185 3.708 11.275 1.00 92.25 159 VAL A CA 1
ATOM 1254 C C . VAL A 1 159 ? -4.762 3.484 11.782 1.00 92.25 159 VAL A C 1
ATOM 1256 O O . VAL A 1 159 ? -4.219 4.311 12.510 1.00 92.25 159 VAL A O 1
ATOM 1259 N N . ILE A 1 160 ? -4.122 2.385 11.388 1.00 89.75 160 ILE A N 1
ATOM 1260 C CA . ILE A 1 160 ? -2.763 2.044 11.829 1.00 89.75 160 ILE A CA 1
ATOM 1261 C C . ILE A 1 160 ? -1.789 2.201 10.661 1.00 89.75 160 ILE A C 1
ATOM 1263 O O . ILE A 1 160 ? -1.839 1.455 9.685 1.00 89.75 160 ILE A O 1
ATOM 1267 N N . GLY A 1 161 ? -0.871 3.161 10.765 1.00 89.50 161 GLY A N 1
ATOM 1268 C CA . GLY A 1 161 ? 0.194 3.377 9.793 1.00 89.50 161 GLY A CA 1
ATOM 1269 C C . GLY A 1 161 ? 1.315 2.342 9.908 1.00 89.50 161 GLY A C 1
ATOM 1270 O O . GLY A 1 161 ? 1.991 2.257 10.935 1.00 89.50 161 GLY A O 1
ATOM 1271 N N . VAL A 1 162 ? 1.576 1.591 8.837 1.00 86.25 162 VAL A N 1
ATOM 1272 C CA . VAL A 1 162 ? 2.735 0.690 8.750 1.00 86.25 162 VAL A CA 1
ATOM 1273 C C . VAL A 1 162 ? 3.991 1.509 8.429 1.00 86.25 162 VAL A C 1
ATOM 1275 O O . VAL A 1 162 ? 4.351 1.739 7.273 1.00 86.25 162 VAL A O 1
ATOM 1278 N N . GLY A 1 163 ? 4.650 1.976 9.487 1.00 83.44 163 GLY A N 1
ATOM 1279 C CA . GLY A 1 163 ? 5.746 2.942 9.468 1.00 83.44 163 GLY A CA 1
ATOM 1280 C C . GLY A 1 163 ? 5.276 4.400 9.555 1.00 83.44 163 GLY A C 1
ATOM 1281 O O . GLY A 1 163 ? 4.238 4.779 9.014 1.00 83.44 163 GLY A O 1
ATOM 1282 N N . GLY A 1 164 ? 6.090 5.251 10.191 1.00 82.00 164 GLY A N 1
ATOM 1283 C CA . GLY A 1 164 ? 5.713 6.629 10.542 1.00 82.00 164 GLY A CA 1
ATOM 1284 C C . GLY A 1 164 ? 5.291 7.524 9.368 1.00 82.00 164 GLY A C 1
ATOM 1285 O O . GLY A 1 164 ? 4.446 8.395 9.550 1.00 82.00 164 GLY A O 1
ATOM 1286 N N . TYR A 1 165 ? 5.784 7.287 8.145 1.00 82.56 165 TYR A N 1
ATOM 1287 C CA . TYR A 1 165 ? 5.297 8.010 6.961 1.00 82.56 165 TYR A CA 1
ATOM 1288 C C . TYR A 1 165 ? 3.818 7.706 6.673 1.00 82.56 165 TYR A C 1
ATOM 1290 O O . TYR A 1 165 ? 3.058 8.617 6.355 1.00 82.56 165 TYR A O 1
ATOM 1298 N N . ALA A 1 166 ? 3.373 6.457 6.847 1.00 86.50 166 ALA A N 1
ATOM 1299 C CA . ALA A 1 166 ? 1.966 6.100 6.697 1.00 86.50 166 ALA A CA 1
ATOM 1300 C C . ALA A 1 166 ? 1.096 6.759 7.776 1.00 86.50 166 ALA A C 1
ATOM 1302 O O . ALA A 1 166 ? 0.074 7.357 7.442 1.00 86.50 166 ALA A O 1
ATOM 1303 N N . GLN A 1 167 ? 1.547 6.750 9.036 1.00 89.62 167 GLN A N 1
ATOM 1304 C CA . GLN A 1 167 ? 0.859 7.442 10.131 1.00 89.62 167 GLN A CA 1
ATOM 1305 C C . GLN A 1 167 ? 0.740 8.950 9.865 1.00 89.62 167 GLN A C 1
ATOM 1307 O O . GLN A 1 167 ? -0.353 9.500 9.958 1.00 89.62 167 GLN A O 1
ATOM 1312 N N . GLN A 1 168 ? 1.834 9.629 9.504 1.00 90.62 168 GLN A N 1
ATOM 1313 C CA . GLN A 1 168 ? 1.833 11.072 9.224 1.00 90.62 168 GLN A CA 1
ATOM 1314 C C . GLN A 1 168 ? 0.894 11.436 8.065 1.00 90.62 168 GLN A C 1
ATOM 1316 O O . GLN A 1 168 ? 0.192 12.446 8.125 1.00 90.62 168 GLN A O 1
ATOM 1321 N N . ARG A 1 169 ? 0.853 10.608 7.013 1.00 90.56 169 ARG A N 1
ATOM 1322 C CA . ARG A 1 169 ? -0.041 10.809 5.865 1.00 90.56 169 ARG A CA 1
ATOM 1323 C C . ARG A 1 169 ? -1.508 10.569 6.222 1.00 90.56 169 ARG A C 1
ATOM 1325 O O . ARG A 1 169 ? -2.334 11.392 5.840 1.00 90.56 169 ARG A O 1
ATOM 1332 N N . ALA A 1 170 ? -1.817 9.535 7.004 1.00 91.88 170 ALA A N 1
ATOM 1333 C CA . ALA A 1 170 ? -3.166 9.298 7.517 1.00 91.88 170 ALA A CA 1
ATOM 1334 C C . ALA A 1 170 ? -3.628 10.418 8.466 1.00 91.88 170 ALA A C 1
ATOM 1336 O O . ALA A 1 170 ? -4.676 11.012 8.223 1.00 91.88 170 ALA A O 1
ATOM 1337 N N . ARG A 1 171 ? -2.813 10.796 9.467 1.00 94.88 171 ARG A N 1
ATOM 1338 C CA . ARG A 1 171 ? -3.089 11.929 10.375 1.00 94.88 171 ARG A CA 1
ATOM 1339 C C . ARG A 1 171 ? -3.390 13.212 9.595 1.00 94.88 171 ARG A C 1
ATOM 1341 O O . ARG A 1 171 ? -4.370 13.883 9.900 1.00 94.88 171 ARG A O 1
ATOM 1348 N N . LYS A 1 172 ? -2.595 13.533 8.561 1.00 95.25 172 LYS A N 1
ATOM 1349 C CA . LYS A 1 172 ? -2.845 14.711 7.716 1.00 95.25 172 LYS A CA 1
ATOM 1350 C C . LYS A 1 172 ? -4.157 14.604 6.931 1.00 95.25 172 LYS A C 1
ATOM 1352 O O . LYS A 1 172 ? -4.920 15.562 6.936 1.00 95.25 172 LYS A O 1
ATOM 1357 N N . ALA A 1 173 ? -4.390 13.496 6.228 1.00 95.56 173 ALA A N 1
ATOM 1358 C CA . ALA A 1 173 ? -5.550 13.353 5.346 1.00 95.56 173 ALA A CA 1
ATOM 1359 C C . ALA A 1 173 ? -6.875 13.382 6.123 1.00 95.56 173 ALA A C 1
ATOM 1361 O O . ALA A 1 173 ? -7.799 14.089 5.735 1.00 95.56 173 ALA A O 1
ATOM 1362 N N . LEU A 1 174 ? -6.939 12.654 7.240 1.00 95.69 174 LEU A N 1
ATOM 1363 C CA . LEU A 1 174 ? -8.152 12.497 8.045 1.00 95.69 174 LEU A CA 1
ATOM 1364 C C . LEU A 1 174 ? -8.425 13.740 8.901 1.00 95.69 174 LEU A C 1
ATOM 1366 O O . LEU A 1 174 ? -9.558 14.210 8.940 1.00 95.69 174 LEU A O 1
ATOM 1370 N N . GLY A 1 175 ? -7.381 14.347 9.482 1.00 96.56 175 GLY A N 1
ATOM 1371 C CA . GLY A 1 175 ? -7.502 15.620 10.198 1.00 96.56 175 GLY A CA 1
ATOM 1372 C C . GLY A 1 175 ? -7.934 16.778 9.290 1.00 96.56 175 GLY A C 1
ATOM 1373 O O . GLY A 1 175 ? -8.766 17.585 9.687 1.00 96.56 175 GLY A O 1
ATOM 1374 N N . ALA A 1 176 ? -7.448 16.828 8.043 1.00 96.69 176 ALA A N 1
ATOM 1375 C CA . ALA A 1 176 ? -7.895 17.816 7.054 1.00 96.69 176 ALA A CA 1
ATOM 1376 C C . ALA A 1 176 ? -9.328 17.576 6.536 1.00 96.69 176 ALA A C 1
ATOM 1378 O O . ALA A 1 176 ? -9.915 18.485 5.955 1.00 96.69 176 ALA A O 1
ATOM 1379 N N . ALA A 1 177 ? -9.882 16.377 6.743 1.00 96.56 177 ALA A N 1
ATOM 1380 C CA . ALA A 1 177 ? -11.279 16.041 6.467 1.00 96.56 177 ALA A CA 1
ATOM 1381 C C . ALA A 1 177 ? -12.191 16.166 7.707 1.00 96.56 177 ALA A C 1
ATOM 1383 O O . ALA A 1 177 ? -13.390 15.941 7.598 1.00 96.56 177 ALA A O 1
ATOM 1384 N N . GLY A 1 178 ? -11.642 16.501 8.883 1.00 96.50 178 GLY A N 1
ATOM 1385 C CA . GLY A 1 178 ? -12.397 16.595 10.138 1.00 96.50 178 GLY A CA 1
ATOM 1386 C C . GLY A 1 178 ? -12.882 15.254 10.706 1.00 96.50 178 GLY A C 1
ATOM 1387 O O . GLY A 1 178 ? -13.727 15.250 11.597 1.00 96.50 178 GLY A O 1
ATOM 1388 N N . LEU A 1 179 ? -12.373 14.117 10.214 1.00 93.25 179 LEU A N 1
ATOM 1389 C CA . LEU A 1 179 ? -12.843 12.795 10.635 1.00 93.25 179 LEU A CA 1
ATOM 1390 C C . LEU A 1 179 ? -12.325 12.436 12.046 1.00 93.25 179 LEU A C 1
ATOM 1392 O O . LEU A 1 179 ? -11.107 12.456 12.256 1.00 93.25 179 LEU A O 1
ATOM 1396 N N . PRO A 1 180 ? -13.199 12.050 13.003 1.00 92.06 180 PRO A N 1
ATOM 1397 C CA . PRO A 1 180 ? -12.840 11.771 14.400 1.00 92.06 180 PRO A CA 1
ATOM 1398 C C . PRO A 1 180 ? -12.226 10.367 14.580 1.00 92.06 180 PRO A C 1
ATOM 1400 O O . PRO A 1 180 ? -12.671 9.564 15.395 1.00 92.06 180 PRO A O 1
ATOM 1403 N N . VAL A 1 181 ? -11.205 10.051 13.783 1.00 90.06 181 VAL A N 1
ATOM 1404 C CA . VAL A 1 181 ? -10.623 8.708 13.656 1.00 90.06 181 VAL A CA 1
ATOM 1405 C C . VAL A 1 181 ? -9.248 8.666 14.318 1.00 90.06 181 VAL A C 1
ATOM 1407 O O . VAL A 1 181 ? -8.370 9.480 14.016 1.00 90.06 181 VAL A O 1
ATOM 1410 N N . ARG A 1 182 ? -9.030 7.702 15.220 1.00 91.81 182 ARG A N 1
ATOM 1411 C CA . ARG A 1 182 ? -7.739 7.500 15.894 1.00 91.81 182 ARG A CA 1
ATOM 1412 C C . ARG A 1 182 ? -6.697 7.047 14.869 1.00 91.81 182 ARG A C 1
ATOM 1414 O O . ARG A 1 182 ? -6.983 6.193 14.034 1.00 91.81 182 ARG A O 1
ATOM 1421 N N . VAL A 1 183 ? -5.473 7.579 14.931 1.00 90.44 183 VAL A N 1
ATOM 1422 C CA . VAL A 1 183 ? -4.401 7.207 13.987 1.00 90.44 183 VAL A CA 1
ATOM 1423 C C . VAL A 1 183 ? -3.113 6.824 14.709 1.00 90.44 183 VAL A C 1
ATOM 1425 O O . VAL A 1 183 ? -2.442 7.682 15.277 1.00 90.44 183 VAL A O 1
ATOM 1428 N N . GLU A 1 184 ? -2.714 5.558 14.618 1.00 90.62 184 GLU A N 1
ATOM 1429 C CA . GLU A 1 184 ? -1.517 5.014 15.277 1.00 90.62 184 GLU A CA 1
ATOM 1430 C C . GLU A 1 184 ? -0.436 4.568 14.286 1.00 90.62 184 GLU A C 1
ATOM 1432 O O . GLU A 1 184 ? -0.584 4.731 13.074 1.00 90.62 184 GLU A O 1
ATOM 1437 N N . SER A 1 185 ? 0.694 4.057 14.785 1.00 84.12 185 SER A N 1
ATOM 1438 C CA . SER A 1 185 ? 1.755 3.488 13.947 1.00 84.12 185 SER A CA 1
ATOM 1439 C C . SER A 1 185 ? 2.318 2.202 14.532 1.00 84.12 185 SER A C 1
ATOM 1441 O O . SER A 1 185 ? 2.622 2.130 15.715 1.00 84.12 185 SER A O 1
ATOM 1443 N N . ILE A 1 186 ? 2.574 1.247 13.646 1.00 81.88 186 ILE A N 1
ATOM 1444 C CA . ILE A 1 186 ? 3.391 0.051 13.884 1.00 81.88 186 ILE A CA 1
ATOM 1445 C C . ILE A 1 186 ? 4.695 0.152 13.074 1.00 81.88 186 ILE A C 1
ATOM 1447 O O . ILE A 1 186 ? 4.723 0.864 12.061 1.00 81.88 186 ILE A O 1
ATOM 1451 N N . PRO A 1 187 ? 5.800 -0.506 13.475 1.00 82.62 187 PRO A N 1
ATOM 1452 C CA . PRO A 1 187 ? 7.043 -0.497 12.702 1.00 82.62 187 PRO A CA 1
ATOM 1453 C C . PRO A 1 187 ? 6.842 -1.082 11.295 1.00 82.62 187 PRO A C 1
ATOM 1455 O O . PRO A 1 187 ? 6.126 -2.063 11.123 1.00 82.62 187 PRO A O 1
ATOM 1458 N N . HIS A 1 188 ? 7.504 -0.548 10.261 1.00 81.00 188 HIS A N 1
ATOM 1459 C CA . HIS A 1 188 ? 7.446 -1.200 8.946 1.00 81.00 188 HIS A CA 1
ATOM 1460 C C . HIS A 1 188 ? 8.324 -2.473 8.955 1.00 81.00 188 HIS A C 1
ATOM 1462 O O . HIS A 1 188 ? 9.518 -2.359 9.250 1.00 81.00 188 HIS A O 1
ATOM 1468 N N . PRO A 1 189 ? 7.821 -3.658 8.538 1.00 79.31 189 PRO A N 1
ATOM 1469 C CA . PRO A 1 189 ? 8.553 -4.942 8.554 1.00 79.31 189 PRO A CA 1
ATOM 1470 C C . PRO A 1 189 ? 9.749 -5.062 7.574 1.00 79.31 189 PRO A C 1
ATOM 1472 O O . PRO A 1 189 ? 10.212 -6.160 7.264 1.00 79.31 189 PRO A O 1
ATOM 1475 N N . SER A 1 190 ? 10.275 -3.946 7.069 1.00 73.94 190 SER A N 1
ATOM 1476 C CA . SER A 1 190 ? 11.262 -3.905 5.986 1.00 73.94 190 SER A CA 1
ATOM 1477 C C . SER A 1 190 ? 12.655 -4.378 6.403 1.00 73.94 190 SER A C 1
ATOM 1479 O O . SER A 1 190 ? 13.191 -3.842 7.369 1.00 73.94 190 SER A O 1
ATOM 1481 N N . PRO A 1 191 ? 13.343 -5.208 5.597 1.00 60.41 191 PRO A N 1
ATOM 1482 C CA . PRO A 1 191 ? 14.777 -5.463 5.747 1.00 60.41 191 PRO A CA 1
ATOM 1483 C C . PRO A 1 191 ? 15.700 -4.230 5.698 1.00 60.41 191 PRO A C 1
ATOM 1485 O O . PRO A 1 191 ? 16.880 -4.371 5.997 1.00 60.41 191 PRO A O 1
ATOM 1488 N N . ARG A 1 192 ? 15.212 -3.032 5.323 1.00 60.56 192 ARG A N 1
ATOM 1489 C CA . ARG A 1 192 ? 15.978 -1.765 5.432 1.00 60.56 192 ARG A CA 1
ATOM 1490 C C . ARG A 1 192 ? 15.823 -1.064 6.783 1.00 60.56 192 ARG A C 1
ATOM 1492 O O . ARG A 1 192 ? 16.553 -0.118 7.049 1.00 60.56 192 ARG A O 1
ATOM 1499 N N . SER A 1 193 ? 14.883 -1.491 7.623 1.00 58.25 193 SER A N 1
ATOM 1500 C CA . SER A 1 193 ? 14.763 -0.999 8.994 1.00 58.25 193 SER A CA 1
ATOM 1501 C C . SER A 1 193 ? 15.683 -1.818 9.895 1.00 58.25 193 SER A C 1
ATOM 1503 O O . SER A 1 193 ? 15.494 -3.025 10.030 1.00 58.25 193 SER A O 1
ATOM 1505 N N . ALA A 1 194 ? 16.659 -1.170 10.540 1.00 54.62 194 ALA A N 1
ATOM 1506 C CA . ALA A 1 194 ? 17.568 -1.843 11.471 1.00 54.62 194 ALA A CA 1
ATOM 1507 C C . ALA A 1 194 ? 16.810 -2.515 12.637 1.00 54.62 194 ALA A C 1
ATOM 1509 O O . ALA A 1 194 ? 17.125 -3.646 12.998 1.00 54.62 194 ALA A O 1
ATOM 1510 N N . ARG A 1 195 ? 15.746 -1.871 13.153 1.00 55.91 195 ARG A N 1
ATOM 1511 C CA . ARG A 1 195 ? 14.844 -2.444 14.177 1.00 55.91 195 ARG A CA 1
ATOM 1512 C C . ARG A 1 195 ? 14.154 -3.720 13.679 1.00 55.91 195 ARG A C 1
ATOM 1514 O O . ARG A 1 195 ? 14.065 -4.697 14.404 1.00 55.91 195 ARG A O 1
ATOM 1521 N N . ALA A 1 196 ? 13.754 -3.773 12.408 1.00 54.72 196 ALA A N 1
ATOM 1522 C CA . ALA A 1 196 ? 13.074 -4.940 11.838 1.00 54.72 196 ALA A CA 1
ATOM 1523 C C . ALA A 1 196 ? 13.991 -6.156 11.567 1.00 54.72 196 ALA A C 1
ATOM 1525 O O . ALA A 1 196 ? 13.519 -7.144 11.006 1.00 54.72 196 ALA A O 1
ATOM 1526 N N . ASN A 1 197 ? 15.283 -6.097 11.915 1.00 50.88 197 ASN A N 1
ATOM 1527 C CA . ASN A 1 197 ? 16.249 -7.176 11.667 1.00 50.88 197 ASN A CA 1
ATOM 1528 C C . ASN A 1 197 ? 16.931 -7.727 12.934 1.00 50.88 197 ASN A C 1
ATOM 1530 O O . ASN A 1 197 ? 17.634 -8.725 12.826 1.00 50.88 197 ASN A O 1
ATOM 1534 N N . ARG A 1 198 ? 16.739 -7.121 14.115 1.00 49.84 198 ARG A N 1
ATOM 1535 C CA . ARG A 1 198 ? 17.450 -7.497 15.357 1.00 49.84 198 ARG A CA 1
ATOM 1536 C C . ARG A 1 198 ? 16.776 -8.565 16.226 1.00 49.84 198 ARG A C 1
ATOM 1538 O O . ARG A 1 198 ? 17.332 -8.948 17.243 1.00 49.84 198 ARG A O 1
ATOM 1545 N N . GLY A 1 199 ? 15.592 -9.039 15.845 1.00 45.47 199 GLY A N 1
ATOM 1546 C CA . GLY A 1 199 ? 14.744 -9.848 16.731 1.00 45.47 199 GLY A CA 1
ATOM 1547 C C . GLY A 1 199 ? 13.673 -9.030 17.460 1.00 45.47 199 GLY A C 1
ATOM 1548 O O . GLY A 1 199 ? 12.704 -9.621 17.931 1.00 45.47 199 GLY A O 1
ATOM 1549 N N . ASP A 1 200 ? 13.738 -7.690 17.392 1.00 42.03 200 ASP A N 1
ATOM 1550 C CA . ASP A 1 200 ? 12.707 -6.706 17.795 1.00 42.03 200 ASP A CA 1
ATOM 1551 C C . ASP A 1 200 ? 11.353 -6.873 17.038 1.00 42.03 200 ASP A C 1
ATOM 1553 O O . ASP A 1 200 ? 10.562 -5.941 16.924 1.00 42.03 200 ASP A O 1
ATOM 1557 N N . MET A 1 201 ? 11.083 -8.051 16.464 1.00 43.41 201 MET A N 1
ATOM 1558 C CA . MET A 1 201 ? 9.768 -8.502 16.009 1.00 43.41 201 MET A CA 1
ATOM 1559 C C . MET A 1 201 ? 8.977 -9.224 17.104 1.00 43.41 201 MET A C 1
ATOM 1561 O O . MET A 1 201 ? 7.753 -9.230 17.023 1.00 43.41 201 MET A O 1
ATOM 1565 N N . GLY A 1 202 ? 9.631 -9.744 18.153 1.00 37.41 202 GLY A N 1
ATOM 1566 C CA . GLY A 1 202 ? 8.929 -10.189 19.368 1.00 37.41 202 GLY A CA 1
ATOM 1567 C C . GLY A 1 202 ? 8.129 -9.055 20.023 1.00 37.41 202 GLY A C 1
ATOM 1568 O O . GLY A 1 202 ? 7.042 -9.279 20.537 1.00 37.41 202 GLY A O 1
ATOM 1569 N N . ASP A 1 203 ? 8.612 -7.820 19.867 1.00 39.38 203 ASP A N 1
ATOM 1570 C CA . ASP A 1 203 ? 7.980 -6.559 20.272 1.00 39.38 203 ASP A CA 1
ATOM 1571 C C . ASP A 1 203 ? 6.553 -6.365 19.715 1.00 39.38 203 ASP A C 1
ATOM 1573 O O . ASP A 1 203 ? 5.755 -5.667 20.324 1.00 39.38 203 ASP A O 1
ATOM 1577 N N . TRP A 1 204 ? 6.164 -7.029 18.614 1.00 44.34 204 TRP A N 1
ATOM 1578 C CA . TRP A 1 204 ? 4.765 -7.019 18.147 1.00 44.34 204 TRP A CA 1
ATOM 1579 C C . TRP A 1 204 ? 3.810 -7.767 19.087 1.00 44.34 204 TRP A C 1
ATOM 1581 O O . TRP A 1 204 ? 2.628 -7.445 19.115 1.00 44.34 204 TRP A O 1
ATOM 1591 N N . GLY A 1 205 ? 4.316 -8.734 19.857 1.00 34.56 205 GLY A N 1
ATOM 1592 C CA . GLY A 1 205 ? 3.592 -9.404 20.940 1.00 34.56 205 GLY A CA 1
ATOM 1593 C C . GLY A 1 205 ? 3.755 -8.730 22.307 1.00 34.56 205 GLY A C 1
ATOM 1594 O O . GLY A 1 205 ? 3.143 -9.186 23.265 1.00 34.56 205 GLY A O 1
ATOM 1595 N N . VAL A 1 206 ? 4.563 -7.664 22.405 1.00 34.47 206 VAL A N 1
ATOM 1596 C CA . VAL A 1 206 ? 4.770 -6.864 23.633 1.00 34.47 206 VAL A CA 1
ATOM 1597 C C . VAL A 1 206 ? 4.132 -5.470 23.512 1.00 34.47 206 VAL A C 1
ATOM 1599 O O . VAL A 1 206 ? 4.194 -4.661 24.433 1.00 34.47 206 VAL A O 1
ATOM 1602 N N . TRP A 1 207 ? 3.398 -5.205 22.424 1.00 37.00 207 TRP A N 1
ATOM 1603 C CA . TRP A 1 207 ? 2.315 -4.228 22.493 1.00 37.00 207 TRP A CA 1
ATOM 1604 C C . TRP A 1 207 ? 1.204 -4.797 23.376 1.00 37.00 207 TRP A C 1
ATOM 1606 O O . TRP A 1 207 ? 0.249 -5.405 22.888 1.00 37.00 207 TRP A O 1
ATOM 1616 N N . GLU A 1 208 ? 1.284 -4.496 24.673 1.00 33.50 208 GLU A N 1
ATOM 1617 C CA . GLU A 1 208 ? 0.088 -4.174 25.445 1.00 33.50 208 GLU A CA 1
ATOM 1618 C C . GLU A 1 208 ? -0.628 -3.031 24.715 1.00 33.50 208 GLU A C 1
ATOM 1620 O O . GLU A 1 208 ? -0.404 -1.843 24.960 1.00 33.50 208 GLU A O 1
ATOM 1625 N N . MET A 1 209 ? -1.460 -3.378 23.732 1.00 37.72 209 MET A N 1
ATOM 1626 C CA . MET A 1 209 ? -2.307 -2.398 23.078 1.00 37.72 209 MET A CA 1
ATOM 1627 C C . MET A 1 209 ? -3.323 -1.939 24.119 1.00 37.72 209 MET A C 1
ATOM 1629 O O . MET A 1 209 ? -4.297 -2.644 24.370 1.00 37.72 209 MET A O 1
ATOM 1633 N N . GLY A 1 210 ? -3.081 -0.782 24.741 1.00 29.66 210 GLY A N 1
ATOM 1634 C CA . GLY A 1 210 ? -3.951 -0.208 25.767 1.00 29.66 210 GLY A CA 1
ATOM 1635 C C . GLY A 1 210 ? -5.384 -0.055 25.255 1.00 29.66 210 GLY A C 1
ATOM 1636 O O . GLY A 1 210 ? -5.692 0.906 24.547 1.00 29.66 210 GLY A O 1
ATOM 1637 N N . GLY A 1 211 ? -6.229 -1.037 25.588 1.00 32.28 211 GLY A N 1
ATOM 1638 C CA . GLY A 1 211 ? -7.614 -1.159 25.132 1.00 32.28 211 GLY A CA 1
ATOM 1639 C C . GLY A 1 211 ? -7.870 -1.983 23.858 1.00 32.28 211 GLY A C 1
ATOM 1640 O O . GLY A 1 211 ? -8.967 -1.861 23.329 1.00 32.28 211 GLY A O 1
ATOM 1641 N N . ALA A 1 212 ? -6.932 -2.791 23.334 1.00 39.44 212 ALA A N 1
ATOM 1642 C CA . ALA A 1 212 ? -7.165 -3.567 22.100 1.00 39.44 212 ALA A CA 1
ATOM 1643 C C . ALA A 1 212 ? -6.789 -5.077 22.019 1.00 39.44 212 ALA A C 1
ATOM 1645 O O . ALA A 1 212 ? -6.756 -5.584 20.896 1.00 39.44 212 ALA A O 1
ATOM 1646 N N . PRO A 1 213 ? -6.609 -5.862 23.108 1.00 33.53 213 PRO A N 1
ATOM 1647 C CA . PRO A 1 213 ? -6.613 -7.331 23.002 1.00 33.53 213 PRO A CA 1
ATOM 1648 C C . PRO A 1 213 ? -7.906 -7.905 22.390 1.00 33.53 213 PRO A C 1
ATOM 1650 O O . PRO A 1 213 ? -7.869 -8.951 21.750 1.00 33.53 213 PRO A O 1
ATOM 1653 N N . HIS A 1 214 ? -9.037 -7.209 22.561 1.00 40.03 214 HIS A N 1
ATOM 1654 C CA . HIS A 1 214 ? -10.367 -7.687 22.170 1.00 40.03 214 HIS A CA 1
ATOM 1655 C C . HIS A 1 214 ? -10.654 -7.663 20.655 1.00 40.03 214 HIS A C 1
ATOM 1657 O O . HIS A 1 214 ? -11.419 -8.493 20.186 1.00 40.03 214 HIS A O 1
ATOM 1663 N N . PHE A 1 215 ? -10.007 -6.799 19.861 1.00 37.69 215 PHE A N 1
ATOM 1664 C CA . PHE A 1 215 ? -10.332 -6.624 18.428 1.00 37.69 215 PHE A CA 1
ATOM 1665 C C . PHE A 1 215 ? -9.783 -7.725 17.490 1.00 37.69 215 PHE A C 1
ATOM 1667 O O . PHE A 1 215 ? -9.944 -7.631 16.270 1.00 37.69 215 PHE A O 1
ATOM 1674 N N . LEU A 1 216 ? -9.067 -8.726 18.020 1.00 40.41 216 LEU A N 1
ATOM 1675 C CA . LEU A 1 216 ? -8.379 -9.772 17.239 1.00 40.41 216 LEU A CA 1
ATOM 1676 C C . LEU A 1 216 ? -8.705 -11.212 17.689 1.00 40.41 216 LEU A C 1
ATOM 1678 O O . LEU A 1 216 ? -8.055 -12.144 17.204 1.00 40.41 216 LEU A O 1
ATOM 1682 N N . GLN A 1 217 ? -9.681 -11.393 18.587 1.00 35.50 217 GLN A N 1
ATOM 1683 C CA . GLN A 1 217 ? -10.145 -12.698 19.088 1.00 35.50 217 GLN A CA 1
ATOM 1684 C C . GLN A 1 217 ? -11.514 -13.075 18.502 1.00 35.50 217 GLN A C 1
ATOM 1686 O O . GLN A 1 217 ? -12.366 -12.174 18.362 1.00 35.50 217 GLN A O 1
#

Foldseek 3Di:
DDDDDDPPPPPDPFFEEEEEEWQQPDAAQFDADDDDDDAAAQRQARLGFGCCVCPAVVDGDHGDWDPDAQPVHGNHHPNPPDGDQLSCLVSVVLCVLPVHVCLCVVRYDYYYLQRDWDADNVRDTDTLVNDDPVVSVVSLVVSLVVLCVVCVVRRHQEYEYQDPVRQVSPCVSCVVVVHNHHGYYDYRCDPVDPCNPPPVSVVVVVPPVPPPPPSRD